Protein AF-A0A376UEP4-F1 (afdb_monomer)

Organism: Escherichia coli (NCBI:txid562)

Radius of gyration: 19.12 Å; Cα contacts (8 Å, |Δi|>4): 355; chains: 1; bounding box: 43×49×40 Å

Sequence (199 aa):
MPLALFSIQLNAPIGGRGYYPGLRGGGPLTTLIELLEYQGNQQTPLWRKLWLNVMPQDEADLPLPKTFDDLVFPWLAPTRTSELDGAVVTDEQVNKLQAYWGMPRRIRIDFKTTSIGNCDICGRQSDALLGLMSLKNYGVQYVMWRHPLTPYRLPLKEGGDFYSVKPQPGGLIWRDWLGLIEVGNSKNNTELPAQVVKL

Foldseek 3Di:
DVVVQLCQQAAAAQPPDQRFGHLQHHAFDFAADADCDDPNDRPDDPVVRVVLQDDDCVLQVQDDDPDCACLQAVVRDPFQFQPDPPQADECVNGGLNCLSHPGSWDKDFDQPDFDFAADPPPRDTDRGHTDDMDTDGGTHHYDLHDHQRFKWWAFPDPPGRIHTDHADDVGDDPVVVCLQQDFDDDPTTGRGHRSSNPD

pLDDT: mean 90.56, std 5.48, range [58.25, 97.81]

Structure (mmCIF, N/CA/C/O backbone):
data_AF-A0A376UEP4-F1
#
_entry.id   AF-A0A376UEP4-F1
#
loop_
_atom_site.group_PDB
_atom_site.id
_atom_site.type_symbol
_atom_site.label_atom_id
_atom_site.label_alt_id
_atom_site.label_comp_id
_atom_site.label_asym_id
_atom_site.label_entity_id
_atom_site.label_seq_id
_atom_site.pdbx_PDB_ins_code
_atom_site.Cartn_x
_atom_site.Cartn_y
_atom_site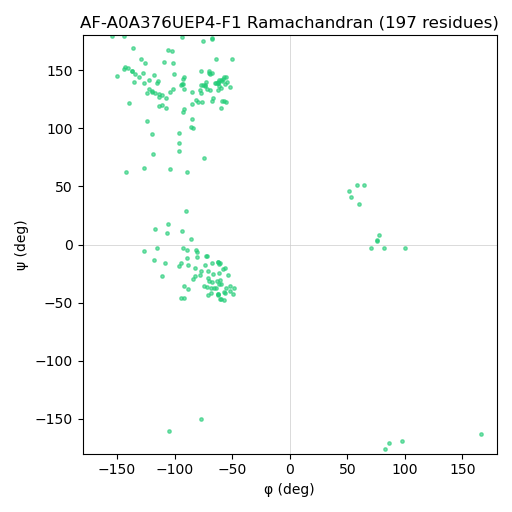.Cartn_z
_atom_site.occupancy
_atom_site.B_iso_or_equiv
_atom_site.auth_seq_id
_atom_site.auth_comp_id
_atom_site.auth_asym_id
_atom_site.auth_atom_id
_atom_site.pdbx_PDB_model_num
ATOM 1 N N . MET A 1 1 ? -8.843 -8.966 10.770 1.00 58.25 1 MET A N 1
ATOM 2 C CA . MET A 1 1 ? -8.261 -9.617 9.577 1.00 58.25 1 MET A CA 1
ATOM 3 C C . MET A 1 1 ? -7.948 -8.637 8.433 1.00 58.25 1 MET A C 1
ATOM 5 O O . MET A 1 1 ? -6.789 -8.640 8.027 1.00 58.25 1 MET A O 1
ATOM 9 N N . PRO A 1 2 ? -8.858 -7.751 7.965 1.00 79.88 2 PRO A N 1
ATOM 10 C CA . PRO A 1 2 ? -8.581 -6.885 6.804 1.00 79.88 2 PRO A CA 1
ATOM 11 C C . PRO A 1 2 ? -7.325 -6.012 6.950 1.00 79.88 2 PRO A C 1
ATOM 13 O O . PRO A 1 2 ? -6.510 -5.946 6.038 1.00 79.88 2 PRO A O 1
ATOM 16 N N . LEU A 1 3 ? -7.107 -5.430 8.135 1.00 87.56 3 LEU A N 1
ATOM 17 C CA . LEU A 1 3 ? -5.930 -4.599 8.417 1.00 87.56 3 LEU A CA 1
ATOM 18 C C . LEU A 1 3 ? -4.604 -5.377 8.356 1.00 87.56 3 LEU A C 1
ATOM 20 O O . LEU A 1 3 ? -3.602 -4.851 7.883 1.00 87.56 3 LEU A O 1
ATOM 24 N N . ALA A 1 4 ? 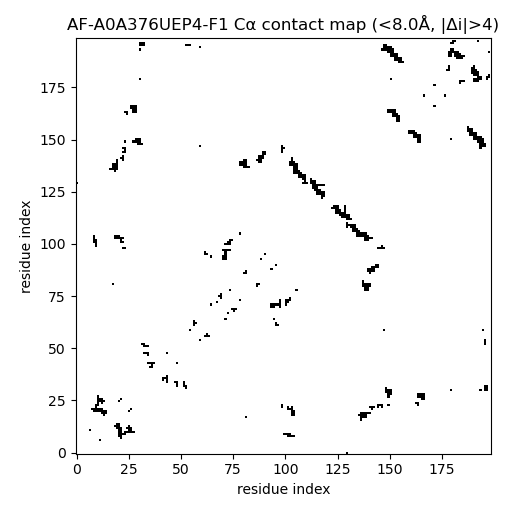-4.592 -6.632 8.818 1.00 89.44 4 ALA A N 1
ATOM 25 C CA . ALA A 1 4 ? -3.388 -7.462 8.821 1.00 89.44 4 ALA A CA 1
ATOM 26 C C . ALA A 1 4 ? -3.003 -7.886 7.397 1.00 89.44 4 ALA A C 1
ATOM 28 O O . ALA A 1 4 ? -1.836 -7.777 7.022 1.00 89.44 4 ALA A O 1
ATOM 29 N N . LEU A 1 5 ? -3.990 -8.292 6.586 1.00 91.38 5 LEU A N 1
ATOM 30 C CA . LEU A 1 5 ? -3.785 -8.558 5.161 1.00 91.38 5 LEU A CA 1
ATOM 31 C C . LEU A 1 5 ? -3.297 -7.314 4.419 1.00 91.38 5 LEU A C 1
ATOM 33 O O . LEU A 1 5 ? -2.341 -7.386 3.654 1.00 91.38 5 LEU A O 1
ATOM 37 N N . PHE A 1 6 ? -3.932 -6.169 4.657 1.00 91.19 6 PHE A N 1
ATOM 38 C CA . PHE A 1 6 ? -3.520 -4.918 4.035 1.00 91.19 6 PHE A CA 1
ATOM 39 C C . PHE A 1 6 ? -2.070 -4.571 4.398 1.00 91.19 6 PHE A C 1
ATOM 41 O O . PHE A 1 6 ? -1.249 -4.305 3.524 1.00 91.19 6 PHE A O 1
ATOM 48 N N . SER A 1 7 ? -1.717 -4.679 5.682 1.00 90.25 7 SER A N 1
ATOM 49 C CA . SER A 1 7 ? -0.363 -4.392 6.159 1.00 90.25 7 SER A CA 1
ATOM 50 C C . SER A 1 7 ? 0.689 -5.330 5.559 1.00 90.25 7 SER A C 1
ATOM 52 O O . SER A 1 7 ? 1.740 -4.861 5.124 1.00 90.25 7 SER A O 1
ATOM 54 N N . ILE A 1 8 ? 0.425 -6.641 5.471 1.00 90.25 8 ILE A N 1
ATOM 55 C CA . ILE A 1 8 ? 1.405 -7.582 4.905 1.00 90.25 8 ILE A CA 1
ATOM 56 C C . ILE A 1 8 ? 1.570 -7.411 3.389 1.00 90.25 8 ILE A C 1
ATOM 58 O O . ILE A 1 8 ? 2.668 -7.612 2.877 1.00 90.25 8 ILE A O 1
ATOM 62 N N . GLN A 1 9 ? 0.522 -7.014 2.665 1.00 92.81 9 GLN A N 1
ATOM 63 C CA . GLN A 1 9 ? 0.637 -6.721 1.234 1.00 92.81 9 GLN A CA 1
ATOM 64 C C . GLN A 1 9 ? 1.406 -5.419 0.982 1.00 92.81 9 GLN A C 1
ATOM 66 O O . GLN A 1 9 ? 2.192 -5.341 0.041 1.00 92.81 9 GLN A O 1
ATOM 71 N N . LEU A 1 10 ? 1.224 -4.413 1.844 1.00 90.50 10 LEU A N 1
ATOM 72 C CA . LEU A 1 10 ? 1.753 -3.070 1.617 1.00 90.50 10 LEU A CA 1
ATOM 73 C C . LEU A 1 10 ? 3.150 -2.827 2.217 1.00 90.50 10 LEU A C 1
ATOM 75 O O . LEU A 1 10 ? 3.942 -2.082 1.639 1.00 90.50 10 LEU A O 1
ATOM 79 N N . ASN A 1 11 ? 3.447 -3.417 3.380 1.00 88.56 11 ASN A N 1
ATOM 80 C CA . ASN A 1 11 ? 4.609 -3.058 4.208 1.00 88.56 11 ASN A CA 1
ATOM 81 C C . ASN A 1 11 ? 5.625 -4.183 4.402 1.00 88.56 11 ASN A C 1
ATOM 83 O O . ASN A 1 11 ? 6.721 -3.926 4.908 1.00 88.56 11 ASN A O 1
ATOM 87 N N . ALA A 1 12 ? 5.275 -5.427 4.065 1.00 84.38 12 ALA A N 1
ATOM 88 C CA . ALA A 1 12 ? 6.126 -6.555 4.409 1.00 84.38 12 ALA A CA 1
ATOM 89 C C . ALA A 1 12 ? 7.510 -6.453 3.739 1.00 84.38 12 ALA A C 1
ATOM 91 O O . ALA A 1 12 ? 7.612 -6.060 2.571 1.00 84.38 12 ALA A O 1
ATOM 92 N N . PRO A 1 13 ? 8.583 -6.842 4.453 1.00 86.44 13 PRO A N 1
ATOM 93 C CA . PRO A 1 13 ? 9.915 -6.941 3.870 1.00 86.44 13 PRO A CA 1
ATOM 94 C C . PRO A 1 13 ? 9.972 -8.075 2.840 1.00 86.44 13 PRO A C 1
ATOM 96 O O . PRO A 1 13 ? 9.008 -8.819 2.646 1.00 86.44 13 PRO A O 1
ATOM 99 N N . ILE A 1 14 ? 11.120 -8.245 2.189 1.00 86.25 14 ILE A N 1
ATOM 100 C CA . ILE A 1 14 ? 11.362 -9.424 1.354 1.00 86.25 14 ILE A CA 1
ATOM 101 C C . ILE A 1 14 ? 11.313 -10.697 2.218 1.00 86.25 14 ILE A C 1
ATOM 103 O O . ILE A 1 14 ? 11.870 -10.733 3.313 1.00 86.25 14 ILE A O 1
ATOM 107 N N . GLY A 1 15 ? 10.600 -11.725 1.755 1.00 81.06 15 GLY A N 1
ATOM 108 C CA . GLY A 1 15 ? 10.338 -12.953 2.523 1.00 81.06 15 GLY A CA 1
ATOM 109 C C . GLY A 1 15 ? 11.135 -14.179 2.069 1.00 81.06 15 GLY A C 1
ATOM 110 O O . GLY A 1 15 ? 10.721 -15.298 2.350 1.00 81.06 15 GLY A O 1
ATOM 111 N N . GLY A 1 16 ? 12.214 -13.989 1.307 1.00 85.50 16 GLY A N 1
ATOM 112 C CA . GLY A 1 16 ? 12.937 -15.064 0.619 1.00 85.50 16 GLY A CA 1
ATOM 113 C C . GLY A 1 16 ? 12.536 -15.209 -0.854 1.00 85.50 16 GLY A C 1
ATOM 114 O O . GLY A 1 16 ? 11.868 -14.342 -1.422 1.00 85.50 16 GLY A O 1
ATOM 115 N N . ARG A 1 17 ? 12.976 -16.296 -1.503 1.00 87.69 17 ARG A N 1
ATOM 116 C CA . ARG A 1 17 ? 12.854 -16.476 -2.962 1.00 87.69 17 ARG A CA 1
ATOM 117 C C . ARG A 1 17 ? 11.391 -16.437 -3.426 1.00 87.69 17 ARG A C 1
ATOM 119 O O . ARG A 1 17 ? 10.586 -17.290 -3.054 1.00 87.69 17 ARG A O 1
ATOM 126 N N . GLY A 1 18 ? 11.072 -15.450 -4.265 1.00 84.12 18 GLY A N 1
ATOM 127 C CA . GLY A 1 18 ? 9.734 -15.227 -4.822 1.00 84.12 18 GLY A CA 1
ATOM 128 C C . GLY A 1 18 ? 8.723 -14.611 -3.842 1.00 84.12 18 GLY A C 1
ATOM 129 O O . GLY A 1 18 ? 7.567 -14.429 -4.207 1.00 84.12 18 GLY A O 1
ATOM 130 N N . TYR A 1 19 ? 9.114 -14.274 -2.610 1.00 90.00 19 TYR A N 1
ATOM 131 C CA . TYR A 1 19 ? 8.271 -13.506 -1.690 1.00 90.00 19 TYR A CA 1
ATOM 132 C C . TYR A 1 19 ? 8.635 -12.028 -1.772 1.00 90.00 19 TYR A C 1
ATOM 134 O O . TYR A 1 19 ? 9.480 -11.539 -1.015 1.00 90.00 19 TYR A O 1
ATOM 142 N N . TYR A 1 20 ? 7.996 -11.331 -2.707 1.00 90.25 20 TYR A N 1
ATOM 143 C CA . TYR A 1 20 ? 8.260 -9.921 -2.958 1.00 90.25 20 TYR A CA 1
ATOM 144 C C . TYR A 1 20 ? 7.825 -9.036 -1.784 1.00 90.25 20 TYR A C 1
ATOM 146 O O . TYR A 1 20 ? 6.868 -9.366 -1.067 1.00 90.25 20 TYR A O 1
ATOM 154 N N . PRO A 1 21 ? 8.543 -7.923 -1.559 1.00 91.25 21 PRO A N 1
ATOM 155 C CA . PRO A 1 21 ? 8.080 -6.892 -0.649 1.00 91.25 21 PRO A CA 1
ATOM 156 C C . PRO A 1 21 ? 6.826 -6.196 -1.200 1.00 91.25 21 PRO A C 1
ATOM 158 O O . PRO A 1 21 ? 6.388 -6.458 -2.322 1.00 91.25 21 PRO A O 1
ATOM 161 N N . GLY A 1 22 ? 6.280 -5.271 -0.408 1.00 89.75 22 GLY A N 1
ATOM 162 C CA . GLY A 1 22 ? 5.288 -4.308 -0.880 1.00 89.75 22 GLY A CA 1
ATOM 163 C C . GLY A 1 22 ? 5.725 -3.577 -2.155 1.00 89.75 22 GLY A C 1
ATOM 164 O O . GLY A 1 22 ? 6.917 -3.456 -2.440 1.00 89.75 22 GLY A O 1
ATOM 165 N N . LEU A 1 23 ? 4.760 -3.006 -2.881 1.00 92.38 23 LEU A N 1
ATOM 166 C CA . LEU A 1 23 ? 4.987 -2.162 -4.069 1.00 92.38 23 LEU A CA 1
ATOM 167 C C . LEU A 1 23 ? 5.955 -0.995 -3.806 1.00 92.38 23 LEU A C 1
ATOM 169 O O . LEU A 1 23 ? 6.666 -0.535 -4.692 1.00 92.38 23 LEU A O 1
ATOM 173 N N . ARG A 1 24 ? 6.028 -0.563 -2.548 1.00 92.81 24 ARG A N 1
ATOM 174 C CA . ARG A 1 24 ? 6.915 0.489 -2.052 1.00 92.81 24 ARG A CA 1
ATOM 175 C C . ARG A 1 24 ? 8.312 -0.001 -1.654 1.00 92.81 24 ARG A C 1
ATOM 177 O O . ARG A 1 24 ? 9.078 0.766 -1.084 1.00 92.81 24 ARG A O 1
ATOM 184 N N . GLY A 1 25 ? 8.635 -1.271 -1.880 1.00 90.12 25 GLY A N 1
ATOM 185 C CA . GLY A 1 25 ? 9.807 -1.924 -1.308 1.00 90.12 25 GLY A CA 1
ATOM 186 C C . GLY A 1 25 ? 9.577 -2.423 0.124 1.00 90.12 25 GLY A C 1
ATOM 187 O O . GLY A 1 25 ? 8.467 -2.406 0.653 1.00 90.12 25 GLY A O 1
ATOM 188 N N . GLY A 1 26 ? 10.635 -2.955 0.742 1.00 88.00 26 GLY A N 1
ATOM 189 C CA . GLY A 1 26 ? 10.557 -3.570 2.071 1.00 88.00 26 GLY A CA 1
ATOM 190 C C . GLY A 1 26 ? 10.684 -2.552 3.204 1.00 88.00 26 GLY A C 1
ATOM 191 O O . GLY A 1 26 ? 11.725 -1.897 3.309 1.00 88.00 26 GLY A O 1
ATOM 192 N N . GLY A 1 27 ? 9.662 -2.475 4.064 1.00 86.81 27 GLY A N 1
ATOM 193 C CA . GLY A 1 27 ? 9.616 -1.573 5.222 1.00 86.81 27 GLY A CA 1
ATOM 194 C C . GLY A 1 27 ? 9.602 -0.080 4.861 1.00 86.81 27 GLY A C 1
ATOM 195 O O . GLY A 1 27 ? 10.447 0.657 5.369 1.00 86.81 27 GLY A O 1
ATOM 196 N N . PRO A 1 28 ? 8.707 0.378 3.968 1.00 93.06 28 PRO A N 1
ATOM 197 C CA . PRO A 1 28 ? 8.642 1.776 3.555 1.00 93.06 28 PRO A CA 1
ATOM 198 C C . PRO A 1 28 ? 8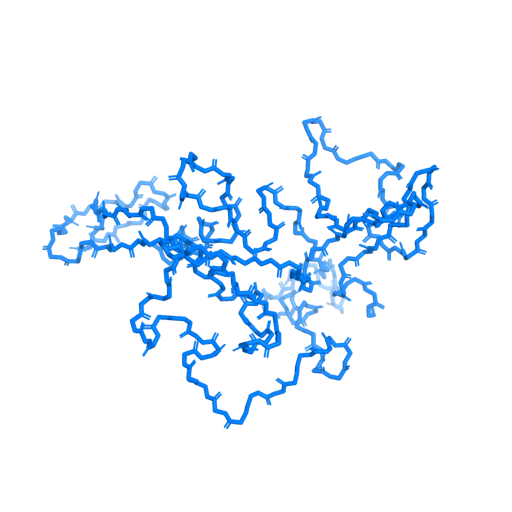.128 2.673 4.689 1.00 93.06 28 PRO A C 1
ATOM 200 O O . PRO A 1 28 ? 7.276 2.272 5.486 1.00 93.06 28 PRO A O 1
ATOM 203 N N . LEU A 1 29 ? 8.585 3.924 4.722 1.00 93.62 29 LEU A N 1
ATOM 204 C CA . LEU A 1 29 ? 7.971 4.954 5.552 1.00 93.62 29 LEU A CA 1
ATOM 205 C C . LEU A 1 29 ? 6.631 5.396 4.937 1.00 93.62 29 LEU A C 1
ATOM 207 O O . LEU A 1 29 ? 6.510 5.576 3.722 1.00 93.62 29 LEU A O 1
ATOM 211 N N . THR A 1 30 ? 5.617 5.568 5.787 1.00 94.25 30 THR A N 1
ATOM 212 C CA . THR A 1 30 ? 4.347 6.209 5.421 1.00 94.25 30 THR A CA 1
ATOM 213 C C . THR A 1 30 ? 4.265 7.542 6.146 1.00 94.25 30 THR A C 1
ATOM 215 O O . THR A 1 30 ? 4.457 7.582 7.358 1.00 94.25 30 THR A O 1
ATOM 218 N N . THR A 1 31 ? 3.986 8.612 5.415 1.00 94.12 31 THR A N 1
ATOM 219 C CA . THR A 1 31 ? 3.827 9.965 5.958 1.00 94.12 31 THR A CA 1
ATOM 220 C C . THR A 1 31 ? 2.407 10.435 5.695 1.00 94.12 31 THR A C 1
ATOM 222 O O . THR A 1 31 ? 1.927 10.330 4.566 1.00 94.12 31 THR A O 1
ATOM 225 N N . LEU A 1 32 ? 1.750 10.930 6.740 1.00 94.50 32 LEU A N 1
ATOM 226 C CA . LEU A 1 32 ? 0.383 11.435 6.700 1.00 94.50 32 LEU A CA 1
ATOM 227 C C . LEU A 1 32 ? 0.351 12.839 7.304 1.00 94.50 32 LEU A C 1
ATOM 229 O O . LEU A 1 32 ? 1.102 13.122 8.238 1.00 94.50 32 LEU A O 1
ATOM 233 N N . ILE A 1 33 ? -0.544 13.685 6.806 1.00 93.69 33 ILE A N 1
ATOM 234 C CA . ILE A 1 33 ? -0.883 14.965 7.425 1.00 93.69 33 ILE A CA 1
ATOM 235 C C . ILE A 1 33 ? -1.795 14.697 8.624 1.00 93.69 33 ILE A C 1
ATOM 237 O O . ILE A 1 33 ? -2.802 13.994 8.505 1.00 93.69 33 ILE A O 1
ATOM 241 N N . GLU A 1 34 ? -1.463 15.275 9.776 1.00 92.50 34 GLU A N 1
ATOM 242 C CA . GLU A 1 34 ? -2.289 15.202 10.978 1.00 92.50 34 GLU A CA 1
ATOM 243 C C . GLU A 1 34 ? -2.972 16.545 11.267 1.00 92.50 34 GLU A C 1
ATOM 245 O O . GLU A 1 34 ? -2.324 17.580 11.408 1.00 92.50 34 GLU A O 1
ATOM 250 N N . LEU A 1 35 ? -4.302 16.514 11.408 1.00 93.75 35 LEU A N 1
ATOM 251 C CA . LEU A 1 35 ? -5.085 17.655 11.880 1.00 93.75 35 LEU A CA 1
ATOM 252 C C . LEU A 1 35 ? -5.088 17.689 13.413 1.00 93.75 35 LEU A C 1
ATOM 254 O O . LEU A 1 35 ? -5.858 16.957 14.047 1.00 93.75 35 LEU A O 1
ATOM 258 N N . LEU A 1 36 ? -4.247 18.548 13.990 1.00 92.62 36 LEU A N 1
ATOM 259 C CA . LEU A 1 36 ? -4.119 18.708 15.444 1.00 92.62 36 LEU A CA 1
ATOM 260 C C . LEU A 1 36 ? -5.301 19.459 16.066 1.00 92.62 36 LEU A C 1
ATOM 262 O O . LEU A 1 36 ? -5.731 19.132 17.168 1.00 92.62 36 LEU A O 1
ATOM 266 N N . GLU A 1 37 ? -5.850 20.440 15.353 1.00 93.12 37 GLU A N 1
ATOM 267 C CA . GLU A 1 37 ? -6.947 21.269 15.838 1.00 93.12 37 GLU A CA 1
ATOM 268 C C . GLU A 1 37 ? -7.815 21.751 14.674 1.00 93.12 37 GLU A C 1
ATOM 270 O O . GLU A 1 37 ? -7.322 22.037 13.584 1.00 93.12 37 GLU A O 1
ATOM 275 N N . TYR A 1 38 ? -9.121 21.854 14.906 1.00 92.12 38 TYR A N 1
ATOM 276 C CA . TYR A 1 38 ? -10.049 22.489 13.980 1.00 92.12 38 TYR A CA 1
ATOM 277 C C . TYR A 1 38 ? -11.066 23.318 14.754 1.00 92.12 38 TYR A C 1
ATOM 279 O O . TYR A 1 38 ? -11.798 22.774 15.581 1.00 92.12 38 TYR A O 1
ATOM 287 N N . GLN A 1 39 ? -11.127 24.620 14.460 1.00 93.00 39 GLN A N 1
ATOM 288 C CA . GLN A 1 39 ? -12.058 25.562 15.096 1.00 93.00 39 GLN A CA 1
ATOM 289 C C . GLN A 1 39 ? -12.013 25.514 16.638 1.00 93.00 39 GLN A C 1
ATOM 291 O O . GLN A 1 39 ? -13.055 25.432 17.284 1.00 93.00 39 GLN A O 1
ATOM 296 N N . GLY A 1 40 ? -10.821 25.512 17.244 1.00 93.31 40 GLY A N 1
ATOM 297 C CA . GLY A 1 40 ? -10.687 25.461 18.705 1.00 93.31 40 GLY A CA 1
ATOM 298 C C . GLY A 1 40 ? -10.806 24.062 19.317 1.00 93.31 40 GLY A C 1
ATOM 299 O O . GLY A 1 40 ? -10.676 23.918 20.530 1.00 93.31 40 GLY A O 1
ATOM 300 N N . ASN A 1 41 ? -11.084 23.020 18.522 1.00 91.62 41 ASN A N 1
ATOM 301 C CA . ASN A 1 41 ? -11.277 21.660 19.021 1.00 91.62 41 ASN A CA 1
ATOM 302 C C . ASN A 1 41 ? -10.135 20.725 18.597 1.00 91.62 41 ASN A C 1
ATOM 304 O O . ASN A 1 41 ? -9.934 20.474 17.408 1.00 91.62 41 ASN A O 1
ATOM 308 N N . GLN A 1 42 ? -9.442 20.158 19.586 1.00 92.50 42 GLN A N 1
ATOM 309 C CA . GLN A 1 42 ? -8.363 19.178 19.402 1.00 92.50 42 GLN A CA 1
ATOM 310 C C . GLN A 1 42 ? -8.878 17.738 19.205 1.00 92.50 42 GLN A C 1
ATOM 312 O O . GLN A 1 42 ? -8.195 16.884 18.641 1.00 92.50 42 GLN A O 1
ATOM 317 N N . GLN A 1 43 ? -10.114 17.449 19.621 1.00 92.25 43 GLN A N 1
ATOM 318 C CA . GLN A 1 43 ? -10.779 16.154 19.438 1.00 92.25 43 GLN A CA 1
ATOM 319 C C . GLN A 1 43 ? -11.526 16.124 18.101 1.00 92.25 43 GLN A C 1
ATOM 321 O O . GLN A 1 43 ? -12.754 16.024 18.031 1.00 92.25 43 GLN A O 1
ATOM 326 N N . THR A 1 44 ? -10.774 16.255 17.009 1.00 93.56 44 THR A N 1
ATOM 327 C CA . THR A 1 44 ? -11.348 16.239 15.663 1.00 93.56 44 THR A CA 1
ATOM 328 C C . THR A 1 44 ? -11.776 14.817 15.261 1.00 93.56 44 THR A C 1
ATOM 330 O O . THR A 1 44 ? -11.035 13.856 15.497 1.00 93.56 44 THR A O 1
ATOM 333 N N . PRO A 1 45 ? -12.964 14.640 14.641 1.00 93.81 45 PRO A N 1
ATOM 334 C CA . PRO A 1 45 ? -13.401 13.337 14.148 1.00 93.81 45 PRO A CA 1
ATOM 335 C C . PRO A 1 45 ? -12.404 12.725 13.161 1.00 93.81 45 PRO A C 1
ATOM 337 O O . PRO A 1 45 ? -11.853 13.430 12.313 1.00 93.81 45 PRO A O 1
ATOM 340 N N . LEU A 1 46 ? -12.246 11.397 13.209 1.00 93.81 46 LEU A N 1
ATOM 341 C CA . LEU A 1 46 ? -11.287 10.661 12.375 1.00 93.81 46 LEU A CA 1
ATOM 342 C C . LEU A 1 46 ? -11.416 10.991 10.881 1.00 93.81 46 LEU A C 1
ATOM 344 O O . LEU A 1 46 ? -10.405 11.163 10.209 1.00 93.81 46 LEU A O 1
ATOM 348 N N . TRP A 1 47 ? -12.638 11.133 10.360 1.00 94.69 47 TRP A N 1
ATOM 349 C CA . TRP A 1 47 ? -12.851 11.423 8.940 1.00 94.69 47 TRP A CA 1
ATOM 350 C C . TRP A 1 47 ? -12.197 12.740 8.495 1.00 94.69 47 TRP A C 1
ATOM 352 O O . TRP A 1 47 ? -11.688 12.795 7.382 1.00 94.69 47 TRP A O 1
ATOM 362 N N . ARG A 1 48 ? -12.141 13.774 9.354 1.00 94.00 48 ARG A N 1
ATOM 363 C CA . ARG A 1 48 ? -11.468 15.045 9.024 1.00 94.00 48 ARG A CA 1
ATOM 364 C C . ARG A 1 48 ? -9.963 14.858 8.926 1.00 94.00 48 ARG A C 1
ATOM 366 O O . ARG A 1 48 ? -9.350 15.379 8.006 1.00 94.00 48 ARG A O 1
ATOM 373 N N . LYS A 1 49 ? -9.390 14.076 9.847 1.00 94.00 49 LYS A N 1
ATOM 374 C CA . LYS A 1 49 ? -7.965 13.717 9.825 1.00 94.00 49 LYS A CA 1
ATOM 375 C C . LYS A 1 49 ? -7.618 12.926 8.559 1.00 94.00 49 LYS A C 1
ATOM 377 O O . LYS A 1 49 ? -6.613 13.195 7.913 1.00 94.00 49 LYS A O 1
ATOM 382 N N . LEU A 1 50 ? -8.476 11.976 8.179 1.00 94.44 50 LEU A N 1
ATOM 383 C CA . LEU A 1 50 ? -8.288 11.166 6.973 1.00 94.44 50 LEU A CA 1
ATOM 384 C C . LEU A 1 50 ? -8.449 11.979 5.686 1.00 94.44 50 LEU A C 1
ATOM 386 O O . LEU A 1 50 ? -7.706 11.741 4.741 1.00 94.44 50 LEU A O 1
ATOM 390 N N . TRP A 1 51 ? -9.378 12.938 5.650 1.00 94.62 51 TRP A N 1
ATOM 391 C CA . TRP A 1 51 ? -9.663 13.727 4.450 1.00 94.62 51 TRP A CA 1
ATOM 392 C C . TRP A 1 51 ? -8.460 14.540 3.964 1.00 94.62 51 TRP A C 1
ATOM 394 O O . TRP A 1 51 ? -8.245 14.632 2.763 1.00 94.62 51 TRP A O 1
ATOM 404 N N . LEU A 1 52 ? -7.618 15.034 4.880 1.00 93.31 52 LEU A N 1
ATOM 405 C CA . LEU A 1 52 ? -6.363 15.718 4.528 1.00 93.31 52 LEU A CA 1
ATOM 406 C C . LEU A 1 52 ? -5.360 14.827 3.784 1.00 93.31 52 LEU A C 1
ATOM 408 O O . LEU A 1 52 ? -4.395 15.327 3.225 1.00 93.31 52 LEU A O 1
ATOM 412 N N . ASN A 1 53 ? -5.565 13.510 3.807 1.00 94.06 53 ASN A N 1
ATOM 413 C CA . ASN A 1 53 ? -4.698 12.537 3.156 1.00 94.06 53 ASN A CA 1
ATOM 414 C C . ASN A 1 53 ? -5.326 11.927 1.894 1.00 94.06 53 ASN A C 1
ATOM 416 O O . ASN A 1 53 ? -4.811 10.944 1.354 1.00 94.06 53 ASN A O 1
ATOM 420 N N . VAL A 1 54 ? -6.454 12.479 1.439 1.00 92.00 54 VAL A N 1
ATOM 421 C CA . VAL A 1 54 ? -7.086 12.125 0.169 1.00 92.00 54 VAL A CA 1
ATOM 422 C C . VAL A 1 54 ? -6.569 13.085 -0.891 1.00 92.00 54 VAL A C 1
ATOM 424 O O . VAL A 1 54 ? -6.843 14.279 -0.842 1.00 92.00 54 VAL A O 1
ATOM 427 N N . MET A 1 55 ? -5.817 12.554 -1.850 1.00 87.81 55 MET A N 1
ATOM 428 C CA . MET A 1 55 ? -5.234 13.367 -2.909 1.00 87.81 55 MET A CA 1
ATOM 429 C C . MET A 1 55 ? -6.279 13.791 -3.950 1.00 87.81 55 MET A C 1
ATOM 431 O O . MET A 1 55 ? -7.037 12.931 -4.419 1.00 87.81 55 MET A O 1
ATOM 435 N N . PRO A 1 56 ? -6.266 15.055 -4.406 1.00 85.25 56 PRO A N 1
ATOM 436 C CA . PRO A 1 56 ? -6.923 15.442 -5.646 1.00 85.25 56 PRO A CA 1
ATOM 437 C C . PRO A 1 56 ? -6.346 14.654 -6.830 1.00 85.25 56 PRO A C 1
ATOM 439 O O . PRO A 1 56 ? -5.142 14.403 -6.906 1.00 85.25 56 PRO A O 1
ATOM 442 N N . GLN A 1 57 ? -7.214 14.240 -7.755 1.00 77.38 57 GLN A N 1
ATOM 443 C CA . GLN A 1 57 ? -6.831 13.362 -8.871 1.00 77.38 57 GLN A CA 1
ATOM 444 C C . GLN A 1 57 ? -5.787 14.007 -9.789 1.00 77.38 57 GLN A C 1
ATOM 446 O O . GLN A 1 57 ? -4.819 13.346 -10.170 1.00 77.38 57 GLN A O 1
ATOM 451 N N . ASP A 1 58 ? -5.970 15.296 -10.089 1.00 77.31 58 ASP A N 1
ATOM 452 C CA . ASP A 1 58 ? -5.108 16.058 -10.995 1.00 77.31 58 ASP A CA 1
ATOM 453 C C . ASP A 1 58 ? -3.690 16.230 -10.428 1.00 77.31 58 ASP A C 1
ATOM 455 O O . ASP A 1 58 ? -2.706 16.134 -11.157 1.00 77.31 58 ASP A O 1
ATOM 459 N N . GLU A 1 59 ? -3.572 16.423 -9.113 1.00 79.31 59 GLU A N 1
ATOM 460 C CA . GLU A 1 59 ? -2.295 16.670 -8.433 1.00 79.31 59 GLU A CA 1
ATOM 461 C C . GLU A 1 59 ? -1.513 15.382 -8.144 1.00 79.31 59 GLU A C 1
ATOM 463 O O . GLU A 1 59 ? -0.283 15.398 -8.054 1.00 79.31 59 GLU A O 1
ATOM 468 N N . ALA A 1 60 ? -2.206 14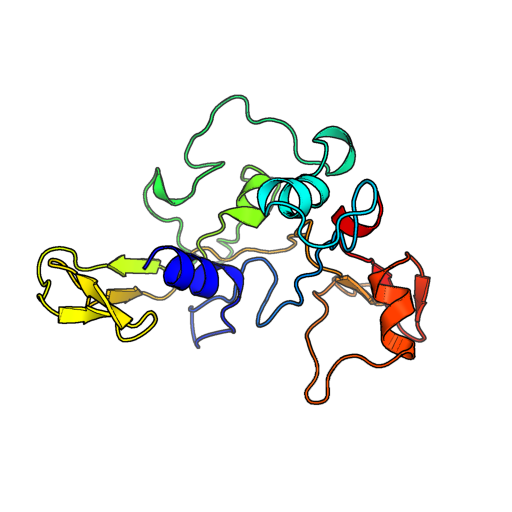.249 -8.002 1.00 75.38 60 ALA A N 1
ATOM 469 C CA . ALA A 1 60 ? -1.574 12.969 -7.691 1.00 75.38 60 ALA A CA 1
ATOM 470 C C . ALA A 1 60 ? -1.138 12.155 -8.908 1.00 75.38 60 ALA A C 1
ATOM 472 O O . ALA A 1 60 ? -0.536 11.098 -8.714 1.00 75.38 60 ALA A O 1
ATOM 473 N N . ASP A 1 61 ? -1.438 12.604 -10.133 1.00 83.00 61 ASP A N 1
ATOM 474 C CA . ASP A 1 61 ? -1.248 11.786 -11.339 1.00 83.00 61 ASP A CA 1
ATOM 475 C C . ASP A 1 61 ? -1.953 10.416 -11.178 1.00 83.00 61 ASP A C 1
ATOM 477 O O . ASP A 1 61 ? -1.442 9.347 -11.514 1.00 83.00 61 ASP A O 1
ATOM 481 N N . LEU A 1 62 ? -3.156 10.456 -10.590 1.00 83.19 62 LEU A N 1
ATOM 482 C CA . LEU A 1 62 ? -4.026 9.307 -10.340 1.00 83.19 62 LEU A CA 1
ATOM 483 C C . LEU A 1 62 ? -5.342 9.503 -11.097 1.00 83.19 62 LEU A C 1
ATOM 485 O O . LEU A 1 62 ? -6.351 9.886 -10.494 1.00 83.19 62 LEU A O 1
ATOM 489 N N . PRO A 1 63 ? -5.359 9.262 -12.420 1.00 80.31 63 PRO A N 1
ATOM 490 C CA . PRO A 1 63 ? -6.559 9.470 -13.213 1.00 80.31 63 PRO A CA 1
ATOM 491 C C . PRO A 1 63 ? -7.687 8.548 -12.743 1.00 80.31 63 PRO A C 1
ATOM 493 O O . PRO A 1 63 ? -7.470 7.360 -12.474 1.00 80.31 63 PRO A O 1
ATOM 496 N N . LEU A 1 64 ? -8.909 9.089 -12.691 1.00 85.12 64 LEU A N 1
ATOM 497 C CA . LEU A 1 64 ? -10.103 8.309 -12.385 1.00 85.12 64 LEU A CA 1
ATOM 498 C C . LEU A 1 64 ? -10.235 7.147 -13.388 1.00 85.12 64 LEU A C 1
ATOM 500 O O . LEU A 1 64 ? -10.290 7.388 -14.600 1.00 85.12 64 LEU A O 1
ATOM 504 N N . PRO A 1 65 ? -10.303 5.889 -12.921 1.00 88.69 65 PRO A N 1
ATOM 505 C CA . PRO A 1 65 ? -10.510 4.759 -13.812 1.00 88.69 65 PRO A CA 1
ATOM 506 C C . PRO A 1 65 ? -11.864 4.862 -14.522 1.00 88.69 65 PRO A C 1
ATOM 508 O O . PRO A 1 65 ? -12.875 5.193 -13.905 1.00 88.69 65 PRO A O 1
ATOM 511 N N . LYS A 1 66 ? -11.905 4.508 -15.813 1.00 89.00 66 LYS A N 1
ATOM 512 C CA . LYS A 1 66 ? -13.173 4.341 -16.550 1.00 89.00 66 LYS A CA 1
ATOM 513 C C . LYS A 1 66 ? -13.970 3.138 -16.038 1.00 89.00 66 LYS A C 1
ATOM 515 O O . LYS A 1 66 ? -15.197 3.152 -16.061 1.00 89.00 66 LYS A O 1
ATOM 520 N N . THR A 1 67 ? -13.258 2.106 -15.594 1.00 93.44 67 THR A N 1
ATOM 521 C CA . THR A 1 67 ? -13.784 0.858 -15.042 1.00 93.44 67 THR A CA 1
ATOM 522 C C . THR A 1 67 ? -13.017 0.492 -13.777 1.00 93.44 67 THR A C 1
ATOM 524 O O . THR A 1 67 ? -11.827 0.772 -13.646 1.00 93.44 67 THR A O 1
ATOM 527 N N . PHE A 1 68 ? -13.713 -0.131 -12.829 1.00 94.44 68 PHE A N 1
ATOM 528 C CA . PHE A 1 68 ? -13.154 -0.585 -11.556 1.00 94.44 68 PHE A CA 1
ATOM 529 C C . PHE A 1 68 ? -12.955 -2.108 -11.583 1.00 94.44 68 PHE A C 1
ATOM 531 O O . PHE A 1 68 ? -13.647 -2.849 -10.887 1.00 94.44 68 PHE A O 1
ATOM 538 N N . ASP A 1 69 ? -12.055 -2.562 -12.452 1.00 95.50 69 ASP A N 1
ATOM 539 C CA . ASP A 1 69 ? -11.767 -3.973 -12.741 1.00 95.50 69 ASP A CA 1
ATOM 540 C C . ASP A 1 69 ? -10.441 -4.439 -12.103 1.00 95.50 69 ASP A C 1
ATOM 542 O O . ASP A 1 69 ? -9.943 -3.833 -11.149 1.00 95.50 69 ASP A O 1
ATOM 546 N N . ASP A 1 70 ? -9.865 -5.538 -12.597 1.00 94.44 70 ASP A N 1
ATOM 547 C CA . ASP A 1 70 ? -8.622 -6.123 -12.093 1.00 94.44 70 ASP A CA 1
ATOM 548 C C . ASP A 1 70 ? -7.376 -5.258 -12.328 1.00 94.44 70 ASP A C 1
ATOM 550 O O . ASP A 1 70 ? -6.354 -5.445 -11.657 1.00 94.44 70 ASP A O 1
ATOM 554 N N . LEU A 1 71 ? -7.452 -4.262 -13.218 1.00 93.88 71 LEU A N 1
ATOM 555 C CA . LEU A 1 71 ? -6.395 -3.267 -13.366 1.00 93.88 71 LEU A CA 1
ATOM 556 C C . LEU A 1 71 ? -6.348 -2.323 -12.164 1.00 93.88 71 LEU A C 1
ATOM 558 O O . LEU A 1 71 ? -5.261 -1.853 -11.833 1.00 93.88 71 LEU A O 1
ATOM 562 N N . VAL A 1 72 ? -7.476 -2.090 -11.486 1.00 94.56 72 VAL A N 1
ATOM 563 C CA . VAL A 1 72 ? -7.558 -1.311 -10.237 1.00 94.56 72 VAL A CA 1
ATOM 564 C C . VAL A 1 72 ? -7.423 -2.217 -9.012 1.00 94.56 72 VAL A C 1
ATOM 566 O O . VAL A 1 72 ? -6.659 -1.910 -8.097 1.00 94.56 72 VAL A O 1
ATOM 569 N N . PHE A 1 73 ? -8.144 -3.340 -9.001 1.00 95.00 73 PHE A N 1
ATOM 570 C CA . PHE A 1 73 ? -8.274 -4.251 -7.866 1.00 95.00 73 PHE A CA 1
ATOM 571 C C . PHE A 1 73 ? -7.756 -5.655 -8.223 1.00 95.00 73 PHE A C 1
ATOM 573 O O . PHE A 1 73 ? -8.520 -6.480 -8.729 1.00 95.00 73 PHE A O 1
ATOM 580 N N . PRO A 1 74 ? -6.489 -5.994 -7.910 1.00 93.50 74 PRO A N 1
ATOM 581 C CA . PRO A 1 74 ? -5.843 -7.228 -8.383 1.00 93.50 74 PRO A CA 1
ATOM 582 C C . PRO A 1 74 ? -6.559 -8.545 -8.051 1.00 93.50 74 PRO A C 1
ATOM 584 O O . PRO A 1 74 ? -6.287 -9.568 -8.672 1.00 93.50 74 PRO A O 1
ATOM 587 N N . TRP A 1 75 ? -7.440 -8.553 -7.047 1.00 93.00 75 TRP A N 1
ATOM 588 C CA . TRP A 1 75 ? -8.190 -9.737 -6.618 1.00 93.00 75 TRP A CA 1
ATOM 589 C C . TRP A 1 75 ? -9.424 -10.047 -7.474 1.00 93.00 75 TRP A C 1
ATOM 591 O O . TRP A 1 75 ? -10.054 -11.080 -7.254 1.00 93.00 75 TRP A O 1
ATOM 601 N N . LEU A 1 76 ? -9.790 -9.178 -8.421 1.00 96.06 76 LEU A N 1
ATOM 602 C CA . LEU A 1 76 ? -10.936 -9.391 -9.314 1.00 96.06 76 LEU A CA 1
ATOM 603 C C . LEU A 1 76 ? -10.627 -10.317 -10.504 1.00 96.06 76 LEU A C 1
ATOM 605 O O . LEU A 1 76 ? -11.538 -10.681 -11.243 1.00 96.06 76 LEU A O 1
ATOM 609 N N . ALA A 1 77 ? -9.374 -10.746 -10.664 1.00 94.31 77 ALA A N 1
ATOM 610 C CA . ALA A 1 77 ? -8.937 -11.698 -11.681 1.00 94.31 77 ALA A CA 1
ATOM 611 C C . ALA A 1 77 ? -7.981 -12.750 -11.083 1.00 94.31 77 ALA A C 1
ATOM 613 O O . ALA A 1 77 ? -7.522 -12.610 -9.942 1.00 94.31 77 ALA A O 1
ATOM 614 N N . PRO A 1 78 ? -7.653 -13.829 -11.824 1.00 93.19 78 PRO A N 1
ATOM 615 C CA . PRO A 1 78 ? -6.576 -14.730 -11.436 1.00 93.19 78 PRO A CA 1
ATOM 616 C C . PRO A 1 78 ? -5.274 -13.967 -11.157 1.00 93.19 78 PRO A C 1
ATOM 618 O O . PRO A 1 78 ? -4.879 -13.082 -11.912 1.00 93.19 78 PRO A O 1
ATOM 621 N N . THR A 1 79 ? -4.594 -14.322 -10.066 1.00 90.62 79 THR A N 1
ATOM 622 C CA . THR A 1 79 ? -3.386 -13.615 -9.626 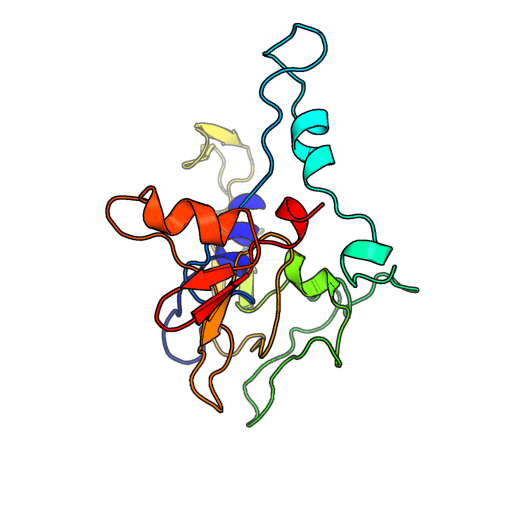1.00 90.62 79 THR A CA 1
ATOM 623 C C . THR A 1 79 ? -2.301 -13.647 -10.698 1.00 90.62 79 THR A C 1
ATOM 625 O O . THR A 1 79 ? -1.855 -14.728 -11.084 1.00 90.62 79 THR A O 1
ATOM 628 N N . ARG A 1 80 ? -1.823 -12.470 -11.118 1.00 91.25 80 ARG A N 1
ATOM 629 C CA . ARG A 1 80 ? -0.611 -12.352 -11.941 1.00 91.25 80 ARG A CA 1
ATOM 630 C C . ARG A 1 80 ? 0.590 -12.915 -11.179 1.00 91.25 80 ARG A C 1
ATOM 632 O O . ARG A 1 80 ? 0.755 -12.651 -9.988 1.00 91.25 80 ARG A O 1
ATOM 639 N N . THR A 1 81 ? 1.418 -13.693 -11.864 1.00 93.44 81 THR A N 1
ATOM 640 C CA . THR A 1 81 ? 2.573 -14.372 -11.267 1.00 93.44 81 THR A CA 1
ATOM 641 C C . THR A 1 81 ? 3.856 -13.983 -11.971 1.00 93.44 81 THR A C 1
ATOM 643 O O . THR A 1 81 ? 3.896 -13.956 -13.199 1.00 93.44 81 THR A O 1
ATOM 646 N N . SER A 1 82 ? 4.926 -13.814 -11.205 1.00 92.31 82 SER A N 1
ATOM 647 C CA . SER A 1 82 ? 6.282 -13.612 -11.718 1.00 92.31 82 SER A CA 1
ATOM 648 C C . SER A 1 82 ? 7.057 -14.931 -11.913 1.00 92.31 82 SER A C 1
ATOM 650 O O . SER A 1 82 ? 8.273 -14.983 -11.739 1.00 92.31 82 SER A O 1
ATOM 652 N N . GLU A 1 83 ? 6.345 -16.032 -12.183 1.00 90.75 83 GLU A N 1
ATOM 653 C CA . GLU A 1 83 ? 6.947 -17.356 -12.426 1.00 90.75 83 GLU A CA 1
ATOM 654 C C . GLU A 1 83 ? 7.678 -17.409 -13.785 1.00 90.75 83 GLU A C 1
ATOM 656 O O . GLU A 1 83 ? 8.583 -18.221 -13.956 1.00 90.75 83 GLU A O 1
ATOM 661 N N . LEU A 1 84 ? 7.308 -16.533 -14.727 1.00 87.19 84 LEU A N 1
ATOM 662 C CA . LEU A 1 84 ? 7.993 -16.340 -16.006 1.00 87.19 84 LEU A CA 1
ATOM 663 C C . LEU A 1 84 ? 9.057 -15.240 -15.889 1.00 87.19 84 LEU A C 1
ATOM 665 O O . LEU A 1 84 ? 8.840 -14.229 -15.217 1.00 87.19 84 LEU A O 1
ATOM 669 N N . ASP A 1 85 ? 10.180 -15.408 -16.589 1.00 77.19 85 ASP A N 1
ATOM 670 C CA . ASP A 1 85 ? 11.242 -14.401 -16.619 1.00 77.19 85 ASP A CA 1
ATOM 671 C C . ASP A 1 85 ? 10.730 -13.067 -17.182 1.00 77.19 85 ASP A C 1
ATOM 673 O O . ASP A 1 85 ? 10.025 -13.016 -18.190 1.00 77.19 85 ASP A O 1
ATOM 677 N N . GLY A 1 86 ? 11.079 -11.970 -16.506 1.00 79.69 86 GLY A N 1
ATOM 678 C CA . GLY A 1 86 ? 10.678 -10.618 -16.902 1.00 79.69 86 GLY A CA 1
ATOM 679 C C . GLY A 1 86 ? 9.221 -10.248 -16.598 1.00 79.69 86 GLY A C 1
ATOM 680 O O . GLY A 1 86 ? 8.815 -9.136 -16.926 1.00 79.69 86 GLY A O 1
ATOM 681 N N . ALA A 1 87 ? 8.438 -11.117 -15.944 1.00 89.00 87 ALA A N 1
ATOM 682 C CA . ALA A 1 87 ? 7.055 -10.830 -15.554 1.00 89.00 87 ALA A CA 1
ATOM 683 C C . ALA A 1 8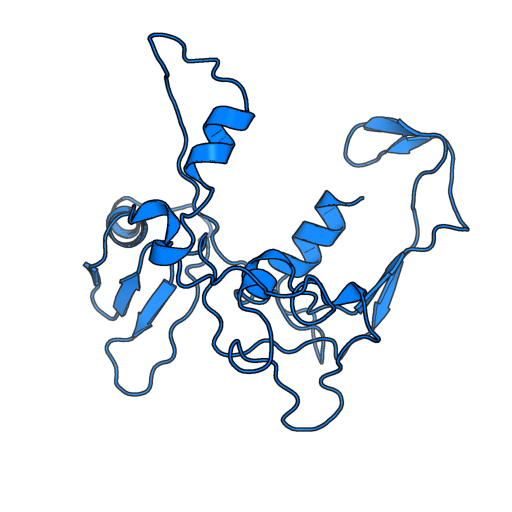7 ? 6.985 -9.866 -14.351 1.00 89.00 87 ALA A C 1
ATOM 685 O O . ALA A 1 87 ? 6.697 -10.251 -13.214 1.00 89.00 87 ALA A O 1
ATOM 686 N N . VAL A 1 88 ? 7.271 -8.595 -14.627 1.00 92.75 88 VAL A N 1
ATOM 687 C CA . VAL A 1 88 ? 7.129 -7.462 -13.708 1.00 92.75 88 VAL A CA 1
ATOM 688 C C . VAL A 1 88 ? 5.861 -6.676 -14.025 1.00 92.75 88 VAL A C 1
ATOM 690 O O . VAL A 1 88 ? 5.368 -6.726 -15.149 1.00 92.75 88 VAL A O 1
ATOM 693 N N . VAL A 1 89 ? 5.346 -5.950 -13.033 1.00 93.94 89 VAL A N 1
ATOM 694 C CA . VAL A 1 89 ? 4.210 -5.040 -13.181 1.00 93.94 89 VAL A CA 1
ATOM 695 C C . VAL A 1 89 ? 4.664 -3.602 -12.971 1.00 93.94 89 VAL A C 1
ATOM 697 O O . VAL A 1 89 ? 5.126 -3.250 -11.882 1.00 93.94 89 VAL A O 1
ATOM 700 N N . THR A 1 90 ? 4.504 -2.775 -14.000 1.00 92.81 90 THR A N 1
ATOM 701 C CA . THR A 1 90 ? 4.712 -1.317 -13.964 1.00 92.81 90 THR A CA 1
ATOM 702 C C . THR A 1 90 ? 3.368 -0.589 -13.979 1.00 92.81 90 THR A C 1
ATOM 704 O O . THR A 1 90 ? 2.324 -1.191 -14.241 1.00 92.81 90 THR A O 1
ATOM 707 N N . ASP A 1 91 ? 3.376 0.707 -13.685 1.00 88.88 91 ASP A N 1
ATOM 708 C CA . ASP A 1 91 ? 2.182 1.555 -13.714 1.00 88.88 91 ASP A CA 1
ATOM 709 C C . ASP A 1 91 ? 1.663 1.855 -15.132 1.00 88.88 91 ASP A C 1
ATOM 711 O O . ASP A 1 91 ? 0.544 2.334 -15.285 1.00 88.88 91 ASP A O 1
ATOM 715 N N . GLU A 1 92 ? 2.426 1.510 -16.170 1.00 90.19 92 GLU A N 1
ATOM 716 C CA . GLU A 1 92 ? 1.992 1.550 -17.573 1.00 90.19 92 GLU A CA 1
ATOM 717 C C . GLU A 1 92 ? 1.082 0.367 -17.949 1.00 90.19 92 GLU A C 1
ATOM 719 O O . GLU A 1 92 ? 0.314 0.442 -18.906 1.00 90.19 92 GLU A O 1
ATOM 724 N N . GLN A 1 93 ? 1.166 -0.744 -17.210 1.00 91.31 93 GLN A N 1
ATOM 725 C CA . GLN A 1 93 ? 0.444 -1.985 -17.519 1.00 91.31 93 GLN A CA 1
ATOM 726 C C . GLN A 1 93 ? -0.890 -2.117 -16.773 1.00 91.31 93 GLN A C 1
ATOM 728 O O . GLN A 1 93 ? -1.703 -2.986 -17.096 1.00 91.31 93 GLN A O 1
ATOM 733 N N . V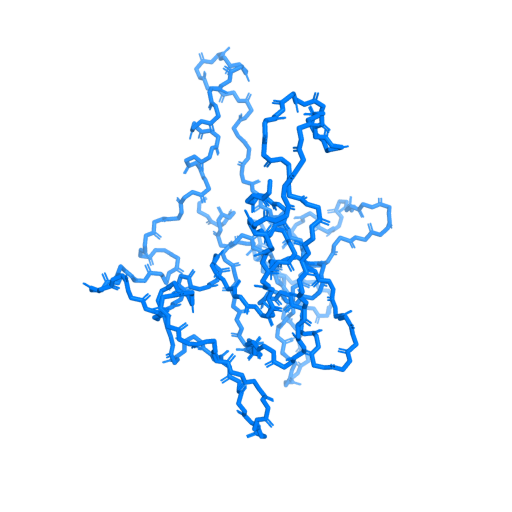AL A 1 94 ? -1.100 -1.312 -15.730 1.00 92.44 94 VAL A N 1
ATOM 734 C CA . VAL A 1 94 ? -2.260 -1.380 -14.829 1.00 92.44 94 VAL A CA 1
ATOM 735 C C . VAL A 1 94 ? -2.688 0.017 -14.397 1.00 92.44 94 VAL A C 1
ATOM 737 O O . VAL A 1 94 ? -2.078 1.009 -14.772 1.00 92.44 94 VAL A O 1
ATOM 740 N N . ASN A 1 95 ? -3.734 0.122 -13.579 1.00 93.19 95 ASN A N 1
ATOM 741 C CA . ASN A 1 95 ? -4.106 1.412 -13.023 1.00 93.19 95 ASN A CA 1
ATOM 742 C C . ASN A 1 95 ? -3.176 1.814 -11.859 1.00 93.19 95 ASN A C 1
ATOM 744 O O . ASN A 1 95 ? -2.897 1.006 -10.968 1.00 93.19 95 ASN A O 1
ATOM 748 N N . LYS A 1 96 ? -2.763 3.089 -11.812 1.00 92.06 96 LYS A N 1
ATOM 749 C CA . LYS A 1 96 ? -1.905 3.652 -10.752 1.00 92.06 96 LYS A CA 1
ATOM 750 C C . LYS A 1 96 ? -2.487 3.528 -9.338 1.00 92.06 96 LYS A C 1
ATOM 752 O O . LYS A 1 96 ? -1.735 3.504 -8.365 1.00 92.06 96 LYS A O 1
ATOM 757 N N . LEU A 1 97 ? -3.804 3.354 -9.194 1.00 92.19 97 LEU A N 1
ATOM 758 C CA . LEU A 1 97 ? -4.440 3.071 -7.904 1.00 92.19 97 LEU A CA 1
ATOM 759 C C . LEU A 1 97 ? -3.977 1.753 -7.268 1.00 92.19 97 LEU A C 1
ATOM 761 O O . LEU A 1 97 ? -4.142 1.588 -6.059 1.00 92.19 97 LEU A O 1
ATOM 765 N N . GLN A 1 98 ? -3.326 0.849 -8.012 1.00 93.12 98 GLN A N 1
ATOM 766 C CA . GLN A 1 98 ? -2.650 -0.297 -7.396 1.00 93.12 98 GLN A CA 1
ATOM 767 C C . GLN A 1 98 ? -1.539 0.108 -6.424 1.00 93.12 98 GLN A C 1
ATOM 769 O O . GLN A 1 98 ? -1.181 -0.710 -5.582 1.00 93.12 98 GLN A O 1
ATOM 774 N N . ALA A 1 99 ? -1.059 1.357 -6.438 1.00 92.38 99 ALA A N 1
ATOM 775 C CA . ALA A 1 99 ? -0.230 1.875 -5.354 1.00 92.38 99 ALA A CA 1
ATOM 776 C C . ALA A 1 99 ? -0.878 1.607 -3.979 1.00 92.38 99 ALA A C 1
ATOM 778 O O . ALA A 1 99 ? -0.207 1.124 -3.072 1.00 92.38 99 ALA A O 1
ATOM 779 N N . TYR A 1 100 ? -2.194 1.804 -3.852 1.00 92.00 100 TYR A N 1
ATOM 780 C CA . TYR A 1 100 ? -2.938 1.567 -2.610 1.00 92.00 100 TYR A CA 1
ATOM 781 C C . TYR A 1 100 ? -3.359 0.108 -2.413 1.00 92.00 100 TYR A C 1
ATOM 783 O O . TYR A 1 100 ? -3.485 -0.346 -1.279 1.00 92.00 100 TYR A O 1
ATOM 791 N N . TRP A 1 101 ? -3.590 -0.624 -3.503 1.00 92.12 101 TRP A N 1
ATOM 792 C CA . TRP A 1 101 ? -4.259 -1.933 -3.485 1.00 92.12 101 TRP A CA 1
ATOM 793 C C . TRP A 1 101 ? -3.386 -3.094 -3.975 1.00 92.12 101 TRP A C 1
ATOM 795 O O . TRP A 1 101 ? -3.900 -4.176 -4.264 1.00 92.12 101 TRP A O 1
ATOM 805 N N . GLY A 1 102 ? -2.076 -2.877 -4.097 1.00 92.38 102 GLY A N 1
ATOM 806 C CA . GLY A 1 102 ? -1.136 -3.858 -4.625 1.00 92.38 102 GLY A CA 1
ATOM 807 C C . GLY A 1 102 ? -1.150 -5.168 -3.836 1.00 92.38 102 GLY A C 1
ATOM 808 O O . GLY A 1 102 ? -1.276 -5.175 -2.611 1.00 92.38 102 GLY A O 1
ATOM 809 N N . MET A 1 103 ? -1.003 -6.292 -4.542 1.00 93.81 103 MET A N 1
ATOM 810 C CA . MET A 1 103 ? -1.039 -7.639 -3.951 1.00 93.81 103 MET A CA 1
ATOM 811 C C . MET A 1 103 ? 0.202 -8.472 -4.317 1.00 93.81 103 MET A C 1
ATOM 813 O O . MET A 1 103 ? 0.094 -9.476 -5.027 1.00 93.81 103 MET A O 1
ATOM 817 N N . PRO A 1 104 ? 1.407 -8.088 -3.850 1.00 93.81 104 PRO A N 1
ATOM 818 C CA . PRO A 1 104 ? 2.642 -8.796 -4.194 1.00 93.81 104 PRO A CA 1
ATOM 819 C C . PRO A 1 104 ? 2.717 -10.216 -3.621 1.00 93.81 104 PRO A C 1
ATOM 821 O O . PRO A 1 104 ? 3.411 -11.073 -4.169 1.00 93.81 104 PRO A O 1
ATOM 824 N N . ARG A 1 105 ? 2.010 -10.501 -2.520 1.00 92.38 105 ARG A N 1
ATOM 825 C CA . ARG A 1 105 ? 2.007 -11.817 -1.870 1.00 92.38 105 ARG A CA 1
ATOM 826 C C . ARG A 1 105 ? 0.745 -12.594 -2.219 1.00 92.38 105 ARG A C 1
ATOM 828 O O . ARG A 1 105 ? -0.369 -12.090 -2.102 1.00 92.38 105 ARG A O 1
ATOM 835 N N . ARG A 1 106 ? 0.901 -13.871 -2.571 1.00 93.88 106 ARG A N 1
ATOM 836 C CA . ARG A 1 106 ? -0.231 -14.773 -2.825 1.00 93.88 106 ARG A CA 1
ATOM 837 C C . ARG A 1 106 ? -0.679 -15.366 -1.501 1.00 93.88 106 ARG A C 1
ATOM 839 O O . ARG A 1 106 ? -0.035 -16.279 -0.988 1.00 93.88 106 ARG A O 1
ATOM 846 N N . ILE A 1 107 ? -1.758 -14.825 -0.949 1.00 93.31 107 ILE A N 1
ATOM 847 C CA . ILE A 1 107 ? -2.306 -15.234 0.344 1.00 93.31 107 ILE A CA 1
ATOM 848 C C . ILE A 1 107 ? -3.727 -15.742 0.124 1.00 93.31 107 ILE A C 1
ATOM 850 O O . ILE A 1 107 ? -4.535 -15.080 -0.525 1.00 93.31 107 ILE A O 1
ATOM 854 N N . ARG A 1 108 ? -4.036 -16.911 0.681 1.00 93.94 108 ARG A N 1
ATOM 855 C CA . ARG A 1 108 ? -5.404 -17.422 0.799 1.00 93.94 108 ARG A CA 1
ATOM 856 C C . ARG A 1 108 ? -5.734 -17.626 2.263 1.00 93.94 108 ARG A C 1
ATOM 858 O O . ARG A 1 108 ? -4.951 -18.225 2.992 1.00 93.94 108 ARG A O 1
ATOM 865 N N . ILE A 1 109 ? -6.892 -17.127 2.667 1.00 94.25 109 ILE A N 1
ATOM 866 C CA . ILE A 1 109 ? -7.425 -17.311 4.013 1.00 94.25 109 ILE A CA 1
ATOM 867 C C . ILE A 1 109 ? -8.367 -18.505 4.005 1.00 94.25 109 ILE A C 1
ATOM 869 O O . ILE A 1 109 ? -9.182 -18.645 3.091 1.00 94.25 109 ILE A O 1
ATOM 873 N N . ASP A 1 110 ? -8.263 -19.340 5.033 1.00 95.44 110 ASP A N 1
ATOM 874 C CA . ASP A 1 110 ? -9.248 -20.379 5.288 1.00 95.44 110 ASP A CA 1
ATOM 875 C C . ASP A 1 110 ? -10.420 -19.801 6.091 1.00 95.44 110 ASP A C 1
ATOM 877 O O . ASP A 1 110 ? -10.293 -19.489 7.273 1.00 95.44 110 ASP A O 1
ATOM 881 N N . PHE A 1 111 ? -11.564 -19.648 5.426 1.00 94.31 111 PHE A N 1
ATOM 882 C CA . PHE A 1 111 ? -12.821 -19.223 6.047 1.00 94.31 111 PHE A CA 1
ATOM 883 C C . PHE A 1 111 ? -13.698 -20.399 6.501 1.00 94.31 111 PHE A C 1
ATOM 885 O O . PHE A 1 111 ? -14.775 -20.172 7.040 1.00 94.31 111 PHE A O 1
ATOM 892 N N . LYS A 1 112 ? -13.283 -21.647 6.250 1.00 95.94 112 LYS A N 1
ATOM 893 C CA . LYS A 1 112 ? -14.035 -22.848 6.639 1.00 95.94 112 LYS A CA 1
ATOM 894 C C . LYS A 1 112 ? -13.668 -23.301 8.046 1.00 95.94 112 LYS A C 1
ATOM 896 O O . LYS A 1 112 ? -14.537 -23.742 8.789 1.00 95.94 112 LYS A O 1
ATOM 901 N N . THR A 1 113 ? -12.393 -23.189 8.406 1.00 95.38 113 THR A N 1
ATOM 902 C CA . THR A 1 113 ? -11.881 -23.612 9.713 1.00 95.38 113 THR A CA 1
ATOM 903 C C . THR A 1 113 ? -11.820 -22.420 10.667 1.00 95.38 113 THR A C 1
ATOM 905 O O . THR A 1 113 ? -10.765 -21.810 10.853 1.00 95.38 113 THR A O 1
ATOM 908 N N . THR A 1 114 ? -12.963 -22.061 11.253 1.00 96.69 114 THR A N 1
ATOM 909 C CA . THR A 1 114 ? -13.073 -20.946 12.207 1.00 96.69 114 THR A CA 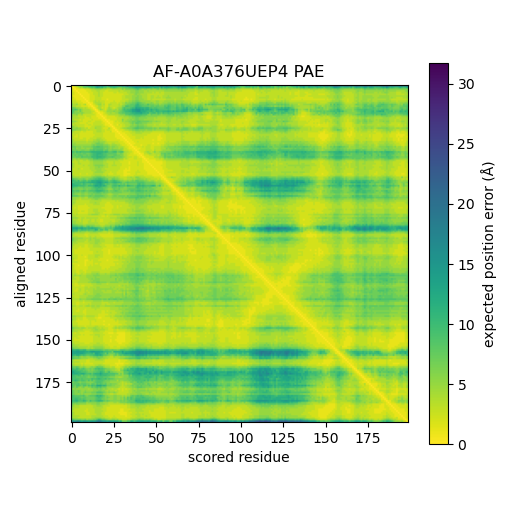1
ATOM 910 C C . THR A 1 114 ? -13.317 -21.421 13.634 1.00 96.69 114 THR A C 1
ATOM 912 O O . THR A 1 114 ? -13.853 -22.506 13.854 1.00 96.69 114 THR A O 1
ATOM 915 N N . SER A 1 115 ? -12.965 -20.591 14.615 1.00 96.50 115 SER A N 1
ATOM 916 C CA . SER A 1 115 ? -13.233 -20.843 16.036 1.00 96.50 115 SER A CA 1
ATOM 917 C C . SER A 1 115 ? -13.990 -19.691 16.698 1.00 96.50 115 SER A C 1
ATOM 919 O O . SER A 1 115 ? -13.936 -18.547 16.252 1.00 96.50 115 SER A O 1
ATOM 921 N N . ILE A 1 116 ? -14.697 -19.994 17.786 1.00 97.81 116 ILE A N 1
ATOM 922 C CA . ILE A 1 116 ? -15.346 -18.995 18.641 1.00 97.81 116 ILE A CA 1
ATOM 923 C C . ILE A 1 116 ? -14.361 -18.611 19.748 1.00 97.81 116 ILE A C 1
ATOM 925 O O . ILE A 1 116 ? -13.765 -19.487 20.374 1.00 97.81 116 ILE A O 1
ATOM 929 N N . GLY A 1 117 ? -14.200 -17.318 20.022 1.00 97.19 117 GLY A N 1
ATOM 930 C CA . GLY A 1 117 ? -13.309 -16.845 21.081 1.00 97.19 117 GLY A CA 1
ATOM 931 C C . GLY A 1 117 ? -13.015 -15.352 21.002 1.00 97.19 117 GLY A C 1
ATOM 932 O O . GLY A 1 117 ? -13.687 -14.604 20.294 1.00 97.19 117 GLY A O 1
ATOM 933 N N . ASN A 1 118 ? -11.967 -14.926 21.700 1.00 97.62 118 ASN A N 1
ATOM 934 C CA . ASN A 1 118 ? -11.465 -13.558 21.628 1.00 97.62 118 ASN A CA 1
ATOM 935 C C . ASN A 1 118 ? -10.358 -13.446 20.579 1.00 97.62 118 ASN A C 1
ATOM 937 O O . ASN A 1 118 ? -9.488 -14.305 20.490 1.00 97.62 118 ASN A O 1
ATOM 941 N N . CYS A 1 119 ? -10.374 -12.375 19.789 1.00 94.50 119 CYS A N 1
ATOM 942 C CA . CYS A 1 119 ? -9.314 -12.105 18.826 1.00 94.50 119 CYS A CA 1
ATOM 943 C C . CYS A 1 119 ? -7.993 -11.784 19.542 1.00 94.50 119 CYS A C 1
ATOM 945 O O . CYS A 1 119 ? -7.934 -10.813 20.293 1.00 94.50 119 CYS A O 1
ATOM 947 N N . ASP A 1 120 ? -6.915 -12.497 19.209 1.00 93.25 120 ASP A N 1
ATOM 948 C CA . ASP A 1 120 ? -5.583 -12.300 19.810 1.00 93.25 120 ASP A CA 1
ATOM 949 C C . ASP A 1 120 ? -4.982 -10.899 19.581 1.00 93.25 120 ASP A C 1
ATOM 951 O O . ASP A 1 120 ? -4.046 -10.498 20.264 1.00 93.25 120 ASP A O 1
ATOM 955 N N . ILE A 1 121 ? -5.508 -10.138 18.613 1.00 90.88 121 ILE A N 1
ATOM 956 C CA . ILE A 1 121 ? -5.005 -8.801 18.264 1.00 90.88 121 ILE A CA 1
ATOM 957 C C . ILE A 1 121 ? -5.784 -7.695 18.982 1.00 90.88 121 ILE A C 1
ATOM 959 O O . ILE A 1 121 ? -5.189 -6.743 19.475 1.00 90.88 121 ILE A O 1
ATOM 963 N N . CYS A 1 122 ? -7.120 -7.764 18.991 1.00 93.31 122 CYS A N 1
ATOM 964 C CA . CYS A 1 122 ? -7.963 -6.678 19.508 1.00 93.31 122 CYS A CA 1
ATOM 965 C C . CYS A 1 122 ? -8.775 -7.045 20.754 1.00 93.31 122 CYS A C 1
ATOM 967 O O . CYS A 1 122 ? -9.505 -6.194 21.258 1.00 93.31 122 CYS A O 1
ATOM 969 N N . GLY A 1 123 ? -8.708 -8.297 21.211 1.00 95.19 123 GLY A N 1
ATOM 970 C CA . GLY A 1 123 ? -9.405 -8.808 22.391 1.00 95.19 123 GLY A CA 1
ATOM 971 C C . GLY A 1 123 ? -10.923 -8.947 22.250 1.00 95.19 123 GLY A C 1
ATOM 972 O O . GLY A 1 123 ? -11.571 -9.419 23.177 1.00 95.19 123 GLY A O 1
ATOM 973 N N . ARG A 1 124 ? -11.519 -8.546 21.119 1.00 95.88 124 ARG A N 1
ATOM 974 C CA . ARG A 1 124 ? -12.975 -8.619 20.926 1.00 95.88 124 ARG A CA 1
ATOM 975 C C . ARG A 1 124 ? -13.423 -10.060 20.719 1.00 95.88 124 ARG A C 1
ATOM 977 O O . ARG A 1 124 ? -12.792 -10.792 19.954 1.00 95.88 124 ARG A O 1
ATOM 984 N N . GLN A 1 125 ? -14.551 -10.404 21.328 1.00 97.44 125 GLN A N 1
ATOM 985 C CA . GLN A 1 125 ? -15.243 -11.662 21.089 1.00 97.44 125 GLN A CA 1
ATOM 986 C C . GLN A 1 125 ? -15.707 -11.748 19.627 1.00 97.44 125 GLN A C 1
ATOM 988 O O . GLN A 1 125 ? -16.207 -10.775 19.058 1.00 97.44 125 GLN A O 1
ATOM 993 N N . SER A 1 126 ? -15.553 -12.924 19.032 1.00 96.00 126 SER A N 1
ATOM 994 C CA . SER A 1 126 ? -16.051 -13.277 17.708 1.00 96.00 126 SER A CA 1
ATOM 995 C C . SER A 1 126 ? -16.507 -14.735 17.701 1.00 96.00 126 SER A C 1
ATOM 997 O O . SER A 1 126 ? -16.012 -15.571 18.457 1.00 96.00 126 SER A O 1
ATOM 999 N N . ASP A 1 127 ? -17.478 -15.020 16.850 1.00 96.50 127 ASP A N 1
ATOM 1000 C CA . ASP A 1 127 ? -18.002 -16.345 16.532 1.00 96.50 127 ASP A CA 1
ATOM 1001 C C . ASP A 1 127 ? -17.260 -17.028 15.366 1.00 96.50 127 ASP A C 1
ATOM 1003 O O . ASP A 1 127 ? -17.434 -18.224 15.141 1.00 96.50 127 ASP A O 1
ATOM 1007 N N . ALA A 1 128 ? -16.414 -16.290 14.641 1.00 95.62 128 ALA A N 1
ATOM 1008 C CA . ALA A 1 128 ? -15.729 -16.759 13.440 1.00 95.62 128 ALA A CA 1
ATOM 1009 C C . ALA A 1 128 ? -14.286 -16.225 13.349 1.00 95.62 128 ALA A C 1
ATOM 1011 O O . ALA A 1 128 ? -13.915 -15.490 12.427 1.00 95.62 128 ALA A O 1
ATOM 1012 N N . LEU A 1 129 ? -13.442 -16.590 14.316 1.00 95.88 129 LEU A N 1
ATOM 1013 C CA . LEU A 1 129 ? -12.014 -16.282 14.287 1.00 95.88 129 LEU A CA 1
ATOM 1014 C C . LEU A 1 129 ? -11.304 -17.082 13.192 1.00 95.88 129 LEU A C 1
ATOM 1016 O O . LEU A 1 129 ? -11.462 -18.295 13.078 1.00 95.88 129 LEU A O 1
ATOM 1020 N N . LEU A 1 130 ? -10.480 -16.383 12.413 1.00 94.75 130 LEU A N 1
ATOM 1021 C CA . LEU A 1 130 ? -9.663 -16.957 11.346 1.00 94.75 130 LEU A CA 1
ATOM 1022 C C . LEU A 1 130 ? -8.290 -17.332 11.907 1.00 94.75 130 LEU A C 1
ATOM 1024 O O . LEU A 1 130 ? -7.545 -16.446 12.328 1.00 94.75 130 LEU A O 1
ATOM 1028 N N . GLY A 1 131 ? -7.958 -18.625 11.891 1.00 92.62 131 GLY A N 1
ATOM 1029 C CA . GLY A 1 131 ? -6.689 -19.142 12.422 1.00 92.62 131 GLY A CA 1
ATOM 1030 C C . GLY A 1 131 ? -5.687 -19.613 11.365 1.00 92.62 131 GLY A C 1
ATOM 1031 O O . GLY A 1 131 ? -4.513 -19.789 11.678 1.00 92.62 131 GLY A O 1
ATOM 1032 N N . LEU A 1 132 ? -6.124 -19.822 10.118 1.00 94.69 132 LEU A N 1
ATOM 1033 C CA . LEU A 1 132 ? -5.317 -20.474 9.085 1.00 94.69 132 LEU A CA 1
ATOM 1034 C C . LEU A 1 132 ? -5.225 -19.636 7.805 1.00 94.69 132 LEU A C 1
ATOM 1036 O O . LEU A 1 132 ? -6.200 -19.058 7.317 1.00 94.69 132 LEU A O 1
ATOM 1040 N N . MET A 1 133 ? -4.023 -19.611 7.230 1.00 94.31 133 MET A N 1
ATOM 1041 C CA . MET A 1 133 ? -3.760 -19.045 5.911 1.00 94.31 133 MET A CA 1
ATOM 1042 C C . MET A 1 133 ? -2.719 -19.877 5.166 1.00 94.31 133 MET A C 1
ATOM 1044 O O . MET A 1 133 ? -1.848 -20.502 5.769 1.00 94.31 133 MET A O 1
ATOM 1048 N N . SER A 1 134 ? -2.783 -19.851 3.841 1.00 94.62 134 SER A N 1
ATOM 1049 C CA . SER A 1 134 ? -1.776 -20.438 2.960 1.00 94.62 134 SER A CA 1
ATOM 1050 C C . SER A 1 134 ? -1.098 -19.348 2.146 1.00 94.62 134 SER A C 1
ATOM 1052 O O . SER A 1 134 ? -1.753 -18.430 1.646 1.00 94.62 134 SER A O 1
ATOM 1054 N N . LEU A 1 135 ? 0.219 -19.469 1.996 1.00 93.06 135 LEU A N 1
ATOM 1055 C CA . LEU A 1 135 ? 1.037 -18.555 1.212 1.00 93.06 135 LEU A CA 1
ATOM 1056 C C . LEU A 1 135 ? 1.693 -19.305 0.057 1.00 93.06 135 LEU A C 1
ATOM 1058 O O . LEU A 1 135 ? 2.077 -20.465 0.199 1.00 93.06 135 LEU A O 1
ATOM 1062 N N . LYS A 1 136 ? 1.851 -18.624 -1.078 1.00 93.75 136 LYS A N 1
ATOM 1063 C CA . LYS A 1 136 ? 2.666 -19.101 -2.198 1.00 93.75 136 LYS A CA 1
ATOM 1064 C C . LYS A 1 136 ? 3.607 -17.989 -2.663 1.00 93.75 136 LYS A C 1
ATOM 1066 O O . LYS A 1 136 ? 3.252 -16.810 -2.643 1.00 93.75 136 LYS A O 1
ATOM 1071 N N . ASN A 1 137 ? 4.814 -18.367 -3.064 1.00 92.25 137 ASN A N 1
ATOM 1072 C CA . ASN A 1 137 ? 5.784 -17.458 -3.666 1.00 92.25 137 ASN A CA 1
ATOM 1073 C C . ASN A 1 137 ? 5.412 -17.115 -5.123 1.00 92.25 137 ASN A C 1
ATOM 1075 O O . ASN A 1 137 ? 4.436 -17.630 -5.673 1.00 92.25 137 ASN A O 1
ATOM 1079 N N . TYR A 1 138 ? 6.184 -16.219 -5.734 1.00 93.38 138 TYR A N 1
ATOM 1080 C CA . TYR A 1 138 ? 6.024 -15.722 -7.102 1.00 93.38 138 TYR A CA 1
ATOM 1081 C C . TYR A 1 138 ? 4.664 -15.058 -7.354 1.00 93.38 138 TYR A C 1
ATOM 1083 O O . TYR A 1 138 ? 3.925 -15.424 -8.268 1.00 93.38 138 TYR A O 1
ATOM 1091 N N . GLY A 1 139 ? 4.300 -14.121 -6.472 1.00 93.94 139 GLY A N 1
ATOM 1092 C CA . GLY A 1 139 ? 3.162 -13.224 -6.683 1.00 93.94 139 GLY A CA 1
ATOM 1093 C C . GLY A 1 139 ? 3.483 -12.095 -7.659 1.00 93.94 139 GLY A C 1
ATOM 1094 O O . GLY A 1 139 ? 4.297 -12.266 -8.564 1.00 93.94 139 GLY A O 1
ATOM 1095 N N . VAL A 1 140 ? 2.836 -10.945 -7.484 1.00 93.81 140 VAL A N 1
ATOM 1096 C CA . VAL A 1 140 ? 3.046 -9.792 -8.364 1.00 93.81 140 VAL A CA 1
ATOM 1097 C C . VAL A 1 140 ? 4.371 -9.107 -8.026 1.00 93.81 140 VAL A C 1
ATOM 1099 O O . VAL A 1 140 ? 4.583 -8.675 -6.892 1.00 93.81 140 VAL A O 1
ATOM 1102 N N . GLN A 1 141 ? 5.260 -8.983 -9.011 1.00 93.50 141 GLN A N 1
ATOM 1103 C CA . GLN A 1 141 ? 6.523 -8.265 -8.864 1.00 93.50 141 GLN A CA 1
ATOM 1104 C C . GLN A 1 141 ? 6.378 -6.829 -9.377 1.00 93.50 141 GLN A C 1
ATOM 1106 O O . GLN A 1 141 ? 6.518 -6.573 -10.569 1.00 93.50 141 GLN A O 1
ATOM 1111 N N . TYR A 1 142 ? 6.107 -5.888 -8.477 1.00 92.88 142 TYR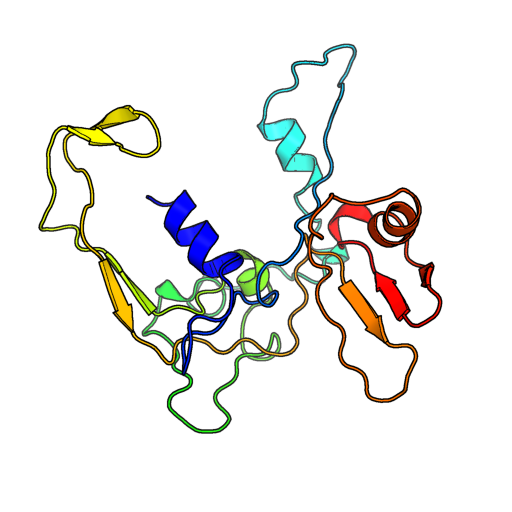 A N 1
ATOM 1112 C CA . TYR A 1 142 ? 6.000 -4.468 -8.815 1.00 92.88 142 TYR A CA 1
ATOM 1113 C C . TYR A 1 142 ? 7.382 -3.823 -8.983 1.00 92.88 142 TYR A C 1
ATOM 1115 O O . TYR A 1 142 ? 8.258 -4.007 -8.135 1.00 92.88 142 TYR A O 1
ATOM 1123 N N . VAL A 1 143 ? 7.575 -3.061 -10.062 1.00 90.75 143 VAL A N 1
ATOM 1124 C CA . VAL A 1 143 ? 8.844 -2.393 -10.400 1.00 90.75 143 VAL A CA 1
ATOM 1125 C C . VAL A 1 143 ? 8.586 -0.949 -10.839 1.00 90.75 143 VAL A C 1
ATOM 1127 O O . VAL A 1 143 ? 7.616 -0.688 -11.539 1.00 90.75 143 VAL A O 1
ATOM 1130 N N . MET A 1 144 ? 9.449 -0.020 -10.411 1.00 86.62 144 MET A N 1
ATOM 1131 C CA . MET A 1 144 ? 9.379 1.423 -10.714 1.00 86.62 144 MET A CA 1
ATOM 1132 C C . MET A 1 144 ? 8.107 2.149 -10.257 1.00 86.62 144 MET A C 1
ATOM 1134 O O . MET A 1 144 ? 7.671 3.115 -10.871 1.00 86.62 144 MET A O 1
ATOM 1138 N N . TRP A 1 145 ? 7.547 1.753 -9.114 1.00 91.69 145 TRP A N 1
ATOM 1139 C CA . TRP A 1 145 ? 6.354 2.395 -8.569 1.00 91.69 145 TRP A CA 1
ATOM 1140 C C . TRP A 1 145 ? 6.645 3.528 -7.586 1.00 91.69 145 TRP A C 1
ATOM 1142 O O . TRP A 1 145 ? 7.512 3.419 -6.713 1.00 91.69 145 TRP A O 1
ATOM 1152 N N . ARG A 1 146 ? 5.819 4.577 -7.652 1.00 90.38 146 ARG A N 1
ATOM 1153 C CA . ARG A 1 146 ? 5.744 5.644 -6.647 1.00 90.38 146 ARG A CA 1
ATOM 1154 C C . ARG A 1 146 ? 4.400 5.611 -5.941 1.00 90.38 146 ARG A C 1
ATOM 1156 O O . ARG A 1 146 ? 3.353 5.575 -6.573 1.00 90.38 146 ARG A O 1
ATOM 1163 N N . HIS A 1 147 ? 4.444 5.625 -4.617 1.00 93.12 147 HIS A N 1
ATOM 1164 C CA . HIS A 1 147 ? 3.264 5.623 -3.774 1.00 93.12 147 HIS A CA 1
ATOM 1165 C C . HIS A 1 147 ? 3.022 7.020 -3.189 1.00 93.12 147 HIS A C 1
ATOM 1167 O O . HIS A 1 147 ? 3.942 7.572 -2.578 1.00 93.12 147 HIS A O 1
ATOM 1173 N N . PRO A 1 148 ? 1.794 7.564 -3.261 1.00 93.00 148 PRO A N 1
ATOM 1174 C CA . PRO A 1 148 ? 1.518 8.950 -2.866 1.00 93.00 148 PRO A CA 1
ATOM 1175 C C . PRO A 1 148 ? 1.822 9.283 -1.403 1.00 93.00 148 PRO A C 1
ATOM 1177 O O . PRO A 1 148 ? 2.186 10.408 -1.084 1.00 93.00 148 PRO A O 1
ATOM 1180 N N . LEU A 1 149 ? 1.696 8.296 -0.511 1.00 94.25 149 LEU A N 1
ATOM 1181 C CA . LEU A 1 149 ? 1.926 8.435 0.937 1.00 94.25 149 LEU A CA 1
ATOM 1182 C C . LEU A 1 149 ? 3.352 8.081 1.394 1.00 94.25 149 LEU A C 1
ATOM 1184 O O . LEU A 1 149 ? 3.580 7.875 2.586 1.00 94.25 149 LEU A O 1
ATOM 1188 N N . THR A 1 150 ? 4.295 7.916 0.465 1.00 94.81 150 THR A N 1
ATOM 1189 C CA . THR A 1 150 ? 5.666 7.513 0.791 1.00 94.81 150 THR A CA 1
ATOM 1190 C C . THR A 1 150 ? 6.670 8.525 0.258 1.00 94.81 150 THR A C 1
ATOM 1192 O O . THR A 1 150 ? 6.605 8.876 -0.917 1.00 94.81 150 THR A O 1
ATOM 1195 N N . PRO A 1 151 ? 7.608 8.987 1.099 1.00 95.12 151 PRO A N 1
ATOM 1196 C CA . PRO A 1 151 ? 8.732 9.782 0.641 1.00 95.12 151 PRO A CA 1
ATOM 1197 C C . PRO A 1 151 ? 9.794 8.896 -0.018 1.00 95.12 151 PRO A C 1
ATOM 1199 O O . PRO A 1 151 ? 9.999 7.734 0.355 1.00 95.12 151 PRO A O 1
ATOM 1202 N N . TYR A 1 152 ? 10.494 9.467 -0.990 1.00 94.75 152 TYR A N 1
ATOM 1203 C CA . TYR A 1 152 ? 11.498 8.800 -1.810 1.00 94.75 152 TYR A CA 1
ATOM 1204 C C . TYR A 1 152 ? 12.801 9.599 -1.851 1.00 94.75 152 TYR A C 1
ATOM 1206 O O . TYR A 1 152 ? 12.833 10.801 -1.606 1.00 94.75 152 TYR A O 1
ATOM 1214 N N . ARG A 1 153 ? 13.890 8.919 -2.199 1.00 93.88 153 ARG A N 1
ATOM 1215 C CA . ARG A 1 153 ? 15.195 9.520 -2.480 1.00 93.88 153 ARG A CA 1
ATOM 1216 C C . ARG A 1 153 ? 15.619 9.150 -3.883 1.00 93.88 153 ARG A C 1
ATOM 1218 O O . ARG A 1 153 ? 15.539 7.979 -4.247 1.00 93.88 153 ARG A O 1
ATOM 1225 N N . LEU A 1 154 ? 16.089 10.131 -4.639 1.00 94.00 154 LEU A N 1
ATOM 1226 C CA . LEU A 1 154 ? 16.720 9.927 -5.936 1.00 94.00 154 LEU A CA 1
ATOM 1227 C C . LEU A 1 154 ? 18.226 10.179 -5.788 1.00 94.00 154 LEU A C 1
ATOM 1229 O O . LEU A 1 154 ? 18.599 11.297 -5.434 1.00 94.00 154 LEU A O 1
ATOM 1233 N N . PRO A 1 155 ? 19.100 9.185 -6.019 1.00 93.94 155 PRO A N 1
ATOM 1234 C CA . PRO A 1 155 ? 20.542 9.409 -6.008 1.00 93.94 155 PRO A CA 1
ATOM 1235 C C . PRO A 1 155 ? 20.962 10.501 -7.000 1.00 93.94 155 PRO A C 1
ATOM 1237 O O . PRO A 1 155 ? 20.502 10.515 -8.135 1.00 93.94 155 PRO A O 1
ATOM 1240 N N . LEU A 1 156 ? 21.889 11.377 -6.599 1.00 92.19 156 LEU A N 1
ATOM 1241 C CA . LEU A 1 156 ? 22.495 12.372 -7.501 1.00 92.19 156 LEU A CA 1
ATOM 1242 C C . LEU A 1 156 ? 23.484 11.741 -8.491 1.00 92.19 156 LEU A C 1
ATOM 1244 O O . LEU A 1 156 ? 23.862 12.359 -9.483 1.00 92.19 156 LEU A O 1
ATOM 1248 N N . LYS A 1 157 ? 23.939 10.516 -8.209 1.00 91.06 157 LYS A N 1
ATOM 1249 C CA . LYS A 1 157 ? 24.788 9.754 -9.121 1.00 91.06 157 LYS A CA 1
ATOM 1250 C C . LYS A 1 157 ? 23.955 9.280 -10.315 1.00 91.06 157 LYS A C 1
ATOM 1252 O O . LYS A 1 157 ? 22.885 8.706 -10.122 1.00 91.06 157 LYS A O 1
ATOM 1257 N N . GLU A 1 158 ? 24.487 9.457 -11.522 1.00 85.19 158 GLU A N 1
ATOM 1258 C CA . GLU A 1 158 ? 23.841 8.998 -12.756 1.00 85.19 158 GLU A CA 1
ATOM 1259 C C . GLU A 1 158 ? 23.501 7.500 -12.718 1.00 85.19 158 GLU A C 1
ATOM 1261 O O . GLU A 1 158 ? 24.277 6.675 -12.224 1.00 85.19 158 GLU A O 1
ATOM 1266 N N . GLY A 1 159 ? 22.320 7.164 -13.248 1.00 80.06 159 GLY A N 1
ATOM 1267 C CA . GLY A 1 159 ? 21.813 5.792 -13.346 1.00 80.06 159 GLY A CA 1
ATOM 1268 C C . GLY A 1 159 ? 21.255 5.202 -12.045 1.00 80.06 159 GLY A C 1
ATOM 1269 O O . GLY A 1 159 ? 20.979 4.007 -12.003 1.00 80.06 159 GLY A O 1
ATOM 1270 N N . GLY A 1 160 ? 21.115 5.995 -10.977 1.00 81.19 160 GLY A N 1
ATOM 1271 C CA . GLY A 1 160 ? 20.508 5.540 -9.727 1.00 81.19 160 GLY A CA 1
ATOM 1272 C C . GLY A 1 160 ? 18.979 5.565 -9.760 1.00 81.19 160 GLY A C 1
ATOM 1273 O O . GLY A 1 160 ? 18.383 6.624 -9.946 1.00 81.19 160 GLY A O 1
ATOM 1274 N N . ASP A 1 161 ? 18.346 4.423 -9.490 1.00 88.00 161 ASP A N 1
ATOM 1275 C CA . ASP A 1 161 ? 16.898 4.356 -9.288 1.00 88.00 161 ASP A CA 1
ATOM 1276 C C . ASP A 1 161 ? 16.487 5.037 -7.977 1.00 88.00 161 ASP A C 1
ATOM 1278 O O . ASP A 1 161 ? 17.200 4.995 -6.965 1.00 88.00 161 ASP A O 1
ATOM 1282 N N . PHE A 1 162 ? 15.301 5.647 -7.972 1.00 90.12 162 PHE A N 1
ATOM 1283 C CA . PHE A 1 162 ? 14.740 6.186 -6.740 1.00 90.12 162 PHE A CA 1
ATOM 1284 C C . PHE A 1 162 ? 14.315 5.049 -5.799 1.00 90.12 162 PHE A C 1
ATOM 1286 O O . PHE A 1 162 ? 13.868 3.986 -6.228 1.00 90.12 162 PHE A O 1
ATOM 1293 N N . TYR A 1 163 ? 14.412 5.279 -4.493 1.00 92.12 163 TYR A N 1
ATOM 1294 C CA . TYR A 1 163 ? 14.065 4.285 -3.478 1.00 92.12 163 TYR A CA 1
ATOM 1295 C C . TYR A 1 163 ? 13.271 4.911 -2.337 1.00 92.12 163 TYR A C 1
ATOM 1297 O O . TYR A 1 163 ? 13.424 6.091 -2.019 1.00 92.12 163 TYR A O 1
ATOM 1305 N N . SER A 1 164 ? 12.389 4.122 -1.722 1.00 93.75 164 SER A N 1
ATOM 1306 C CA . SER A 1 164 ? 11.577 4.569 -0.589 1.00 93.75 164 SER A CA 1
ATOM 1307 C C . SER A 1 164 ? 12.458 4.910 0.608 1.00 93.75 164 SER A C 1
ATOM 1309 O O . SER A 1 164 ? 13.360 4.135 0.957 1.00 93.75 164 SER A O 1
ATOM 1311 N N . VAL A 1 165 ? 12.143 5.994 1.311 1.00 93.31 165 VAL A N 1
ATOM 1312 C CA . VAL A 1 165 ? 12.721 6.245 2.633 1.00 93.31 165 VAL A CA 1
ATOM 1313 C C . VAL A 1 165 ? 12.237 5.162 3.598 1.00 93.31 165 VAL A C 1
ATOM 1315 O O . VAL A 1 165 ? 11.072 4.761 3.574 1.00 93.31 165 VAL A O 1
ATOM 1318 N N . LYS A 1 166 ? 13.142 4.674 4.448 1.00 90.62 166 LYS A N 1
ATOM 1319 C CA . LYS A 1 166 ? 12.861 3.650 5.461 1.00 90.62 166 LYS A CA 1
ATOM 1320 C C . LYS A 1 166 ? 13.024 4.242 6.860 1.00 90.62 166 LYS A C 1
ATOM 1322 O O . LYS A 1 166 ? 13.981 4.998 7.063 1.00 90.62 166 LYS A O 1
ATOM 1327 N N . PRO A 1 167 ? 12.159 3.882 7.825 1.00 85.69 167 PRO A N 1
ATOM 1328 C CA . PRO A 1 167 ? 12.376 4.240 9.220 1.00 85.69 167 PRO A CA 1
ATOM 1329 C C . PRO A 1 167 ? 13.703 3.646 9.712 1.00 85.69 167 PRO A C 1
ATOM 1331 O O . PRO A 1 167 ? 14.068 2.529 9.341 1.00 85.69 167 PRO A O 1
ATOM 1334 N N . GLN A 1 168 ? 14.434 4.405 10.527 1.00 81.81 168 GLN A N 1
ATOM 1335 C CA . GLN A 1 168 ? 15.702 3.973 11.114 1.00 81.81 168 GLN A CA 1
ATOM 1336 C C . GLN A 1 168 ? 15.492 3.520 12.567 1.00 81.81 168 GLN A C 1
ATOM 1338 O O . GLN A 1 168 ? 14.662 4.104 13.275 1.00 81.81 168 GLN A O 1
ATOM 1343 N N . PRO A 1 169 ? 16.248 2.517 13.050 1.00 78.00 169 PRO A N 1
ATOM 1344 C CA . PRO A 1 169 ? 16.354 2.251 14.480 1.00 78.00 169 PRO A CA 1
ATOM 1345 C C . PRO A 1 169 ? 16.814 3.525 15.208 1.00 78.00 169 PRO A C 1
ATOM 1347 O O . PRO A 1 169 ? 17.853 4.082 14.869 1.00 78.00 169 PRO A O 1
ATOM 1350 N N . GLY A 1 170 ? 16.028 4.006 16.175 1.00 78.50 170 GLY A N 1
ATOM 1351 C CA . GLY A 1 170 ? 16.270 5.287 16.859 1.00 78.50 170 GLY A CA 1
ATOM 1352 C C . GLY A 1 170 ? 15.421 6.463 16.359 1.00 78.50 170 GLY A C 1
ATOM 1353 O O . GLY A 1 170 ? 15.465 7.531 16.959 1.00 78.50 170 GLY A O 1
ATOM 1354 N N . GLY A 1 171 ? 14.598 6.257 15.327 1.00 82.94 171 GLY A N 1
ATOM 1355 C CA . GLY A 1 171 ? 13.664 7.263 14.825 1.00 82.94 171 GLY A CA 1
ATOM 1356 C C . GLY A 1 171 ? 14.282 8.219 13.804 1.00 82.94 171 GLY A C 1
ATOM 1357 O O . GLY A 1 171 ? 15.375 7.996 13.289 1.00 82.94 171 GLY A O 1
ATOM 1358 N N . LEU A 1 172 ? 13.526 9.263 13.471 1.00 82.44 172 LEU A N 1
ATOM 1359 C CA . LEU A 1 172 ? 13.938 10.322 12.551 1.00 82.44 172 LEU A CA 1
ATOM 1360 C C . LEU A 1 172 ? 14.550 11.472 13.353 1.00 82.44 172 LEU A C 1
ATOM 1362 O O . LEU A 1 172 ? 14.009 11.851 14.392 1.00 82.44 172 LEU A O 1
ATOM 1366 N N . ILE A 1 173 ? 15.654 12.041 12.869 1.00 84.25 173 ILE A N 1
ATOM 1367 C CA . ILE A 1 173 ? 16.268 13.229 13.477 1.00 84.25 173 ILE A CA 1
ATOM 1368 C C . ILE A 1 173 ? 15.926 14.486 12.676 1.00 84.25 173 ILE A C 1
ATOM 1370 O O . ILE A 1 173 ? 15.504 14.408 11.525 1.00 84.25 173 ILE A O 1
ATOM 1374 N N . TRP A 1 174 ? 16.172 15.666 13.255 1.00 79.69 174 TRP A N 1
ATOM 1375 C CA . TRP A 1 174 ? 15.910 16.963 12.610 1.00 79.69 174 TRP A CA 1
ATOM 1376 C C . TRP A 1 174 ? 16.457 17.065 11.177 1.00 79.69 174 TRP A C 1
ATOM 1378 O O . TRP A 1 174 ? 15.807 17.612 10.294 1.00 79.69 174 TRP A O 1
ATOM 1388 N N . ARG A 1 175 ? 17.633 16.483 10.917 1.00 79.06 175 ARG A N 1
ATOM 1389 C CA . ARG A 1 175 ? 18.241 16.479 9.579 1.00 79.06 175 ARG A CA 1
ATOM 1390 C C . ARG A 1 175 ? 17.403 15.728 8.538 1.00 79.06 175 ARG A C 1
ATOM 1392 O O . ARG A 1 175 ? 17.454 16.088 7.368 1.00 79.06 175 ARG A O 1
ATOM 1399 N N . ASP A 1 176 ? 16.668 14.699 8.945 1.00 82.56 176 ASP A N 1
ATOM 1400 C CA . ASP A 1 176 ? 15.804 13.935 8.043 1.00 82.56 176 ASP A CA 1
ATOM 1401 C C . ASP A 1 176 ? 14.498 14.682 7.745 1.00 82.56 176 ASP A C 1
ATOM 1403 O O . ASP A 1 176 ? 13.918 14.482 6.684 1.00 82.56 176 ASP A O 1
ATOM 1407 N N . TRP A 1 177 ? 14.057 15.561 8.654 1.00 85.62 177 TRP A N 1
ATOM 1408 C CA . TRP A 1 177 ? 12.765 16.247 8.582 1.00 85.62 177 TRP A CA 1
ATOM 1409 C C . TRP A 1 177 ? 12.579 17.046 7.292 1.00 85.62 177 TRP A C 1
ATOM 1411 O O . TRP A 1 177 ? 11.558 16.890 6.631 1.00 85.62 177 TRP A O 1
ATOM 1421 N N . LEU A 1 178 ? 13.575 17.848 6.898 1.00 83.44 178 LEU A N 1
ATOM 1422 C CA . LEU A 1 178 ? 13.478 18.704 5.708 1.00 83.44 178 LEU A CA 1
ATOM 1423 C C . LEU A 1 178 ? 13.169 17.896 4.439 1.00 83.44 178 LEU A C 1
ATOM 1425 O O . LEU A 1 178 ? 12.306 18.292 3.665 1.00 83.44 178 LEU A O 1
ATOM 1429 N N . GLY A 1 179 ? 13.787 16.722 4.274 1.00 85.19 179 GLY A N 1
ATOM 1430 C CA . GLY A 1 179 ? 13.533 15.845 3.125 1.00 85.19 179 GLY A CA 1
ATOM 1431 C C . GLY A 1 179 ? 12.178 15.125 3.149 1.00 85.19 179 GLY A C 1
ATOM 1432 O O . GLY A 1 179 ? 11.795 14.505 2.158 1.00 85.19 179 GLY A O 1
ATOM 1433 N N . LEU A 1 180 ? 11.454 15.181 4.273 1.00 90.19 180 LEU A N 1
ATOM 1434 C CA . LEU A 1 180 ? 10.116 14.604 4.430 1.00 90.19 180 LEU A CA 1
ATOM 1435 C C . LEU A 1 180 ? 8.995 15.619 4.209 1.00 90.19 180 LEU A C 1
ATOM 1437 O O . LEU A 1 180 ? 7.867 15.191 3.965 1.00 90.19 180 LEU A O 1
ATOM 1441 N N . ILE A 1 181 ? 9.294 16.920 4.280 1.00 91.06 181 ILE A N 1
ATOM 1442 C CA . ILE A 1 181 ? 8.305 17.995 4.121 1.00 91.06 181 ILE A CA 1
ATOM 1443 C C . ILE A 1 181 ? 8.482 18.807 2.837 1.00 91.06 181 ILE A C 1
ATOM 1445 O O . ILE A 1 181 ? 7.502 19.315 2.310 1.00 91.06 181 ILE A O 1
ATOM 1449 N N . GLU A 1 182 ? 9.698 18.902 2.297 1.00 90.56 182 GLU A N 1
ATOM 1450 C CA . GLU A 1 182 ? 9.992 19.732 1.130 1.00 90.56 182 GLU A CA 1
ATOM 1451 C C . GLU A 1 182 ? 10.907 18.992 0.149 1.00 90.56 182 GLU A C 1
ATOM 1453 O O . GLU A 1 182 ? 11.725 18.151 0.531 1.00 90.56 182 GLU A O 1
ATOM 1458 N N . VAL A 1 183 ? 10.761 19.295 -1.143 1.00 92.62 183 VAL A N 1
ATOM 1459 C CA . VAL A 1 183 ? 11.728 18.846 -2.149 1.00 92.62 183 VAL A CA 1
ATOM 1460 C C . VAL A 1 183 ? 13.045 19.569 -1.903 1.00 92.62 183 VAL A C 1
ATOM 1462 O O . VAL A 1 183 ? 13.106 20.793 -1.931 1.00 92.62 183 VAL A O 1
ATOM 1465 N N . GLY A 1 184 ? 14.118 18.813 -1.713 1.00 89.94 184 GLY A N 1
ATOM 1466 C CA . GLY A 1 184 ? 15.425 19.391 -1.434 1.00 89.94 184 GLY A CA 1
ATOM 1467 C C . GLY A 1 184 ? 16.558 18.473 -1.848 1.00 89.94 184 GLY A C 1
ATOM 1468 O O . GLY A 1 184 ? 16.342 17.364 -2.330 1.00 89.94 184 GLY A O 1
ATOM 1469 N N . ASN A 1 185 ? 17.788 18.929 -1.644 1.00 91.00 185 ASN A N 1
ATOM 1470 C CA . ASN A 1 185 ? 18.973 18.120 -1.896 1.00 91.00 185 ASN A CA 1
ATOM 1471 C C . ASN A 1 185 ? 19.692 17.830 -0.580 1.00 91.00 185 ASN A C 1
ATOM 1473 O O . ASN A 1 185 ? 20.032 18.738 0.177 1.00 91.00 185 ASN A O 1
ATOM 1477 N N . SER A 1 186 ? 19.949 16.551 -0.327 1.00 87.56 186 SER A N 1
ATOM 1478 C CA . SER A 1 186 ? 20.939 16.106 0.644 1.00 87.56 186 SER A CA 1
ATOM 1479 C C . SER A 1 186 ? 22.278 15.861 -0.054 1.00 87.56 186 SER A C 1
ATOM 1481 O O . SER A 1 186 ? 22.408 15.999 -1.269 1.00 87.56 186 SER A O 1
ATOM 1483 N N . LYS A 1 187 ? 23.308 15.480 0.713 1.00 86.81 187 LYS A N 1
ATOM 1484 C CA . LYS A 1 187 ? 24.679 15.311 0.199 1.00 86.81 187 LYS A CA 1
ATOM 1485 C C . LYS A 1 187 ? 24.769 14.409 -1.043 1.00 86.81 187 LYS A C 1
ATOM 1487 O O . LYS A 1 187 ? 25.605 14.658 -1.901 1.00 86.81 187 LYS A O 1
ATOM 1492 N N . ASN A 1 188 ? 23.937 13.367 -1.113 1.00 89.94 188 ASN A N 1
ATOM 1493 C CA . ASN A 1 188 ? 24.008 12.339 -2.156 1.00 89.94 188 ASN A CA 1
ATOM 1494 C C . ASN A 1 188 ? 22.682 12.116 -2.895 1.00 89.94 188 ASN A C 1
ATOM 1496 O O . ASN A 1 188 ? 22.660 11.312 -3.826 1.00 89.94 188 ASN A O 1
ATOM 1500 N N . ASN A 1 189 ? 21.584 12.750 -2.473 1.00 93.25 189 ASN A N 1
ATOM 1501 C CA . ASN A 1 189 ? 20.260 12.482 -3.027 1.00 93.25 189 ASN A CA 1
ATOM 1502 C C . ASN A 1 189 ? 19.456 13.772 -3.193 1.00 93.25 189 ASN A C 1
ATOM 1504 O O . ASN A 1 189 ? 19.578 14.691 -2.388 1.00 93.25 189 ASN A O 1
ATOM 1508 N N . THR A 1 190 ? 18.551 13.778 -4.161 1.00 93.94 190 THR A N 1
ATOM 1509 C CA . THR A 1 190 ? 17.355 14.614 -4.112 1.00 93.94 190 THR A CA 1
ATOM 1510 C C . THR A 1 190 ? 16.327 13.927 -3.213 1.00 93.94 190 THR A C 1
ATOM 1512 O O . THR A 1 190 ? 15.960 12.768 -3.431 1.00 93.94 190 THR A O 1
ATOM 1515 N N . GLU A 1 191 ? 15.896 14.629 -2.173 1.00 94.56 191 GLU A N 1
ATOM 1516 C CA . GLU A 1 191 ? 14.855 14.204 -1.245 1.00 94.56 191 GLU A CA 1
ATOM 1517 C C . GLU A 1 191 ? 13.486 14.582 -1.824 1.00 94.56 191 GLU A C 1
ATOM 1519 O O . GLU A 1 191 ? 13.271 15.705 -2.289 1.00 94.56 191 GLU A O 1
ATOM 1524 N N . LEU A 1 192 ? 12.565 13.623 -1.831 1.00 94.38 192 LEU A N 1
ATOM 1525 C CA . LEU A 1 192 ? 11.227 13.773 -2.381 1.00 94.38 192 LEU A CA 1
ATOM 1526 C C . LEU A 1 192 ? 10.222 13.435 -1.276 1.00 94.38 192 LEU A C 1
ATOM 1528 O O . LEU A 1 192 ? 10.046 12.249 -0.975 1.00 94.38 192 LEU A O 1
ATOM 1532 N N . PRO A 1 193 ? 9.534 14.425 -0.684 1.00 95.19 193 PRO A N 1
ATOM 1533 C CA . PRO A 1 193 ? 8.489 14.143 0.284 1.00 95.19 193 PRO A CA 1
ATOM 1534 C C . PRO A 1 193 ? 7.348 13.385 -0.401 1.00 95.19 193 PRO A C 1
ATOM 1536 O O . PRO A 1 193 ? 7.210 13.408 -1.633 1.00 95.19 193 PRO A O 1
ATOM 1539 N N . ALA A 1 194 ? 6.533 12.698 0.398 1.00 94.56 194 ALA A N 1
ATOM 1540 C CA . ALA A 1 194 ? 5.333 12.052 -0.114 1.00 94.56 194 ALA A CA 1
ATOM 1541 C C . ALA A 1 194 ? 4.453 13.080 -0.833 1.00 94.56 194 ALA A C 1
ATOM 1543 O O . ALA A 1 194 ? 4.370 14.229 -0.404 1.00 94.56 194 ALA A O 1
ATOM 1544 N N . GLN A 1 195 ? 3.793 12.671 -1.917 1.00 92.69 195 GLN A N 1
ATOM 1545 C CA . GLN A 1 195 ? 2.951 13.573 -2.709 1.00 92.69 195 GLN A CA 1
ATOM 1546 C C . GLN A 1 195 ? 1.889 14.258 -1.843 1.00 92.69 195 GLN A C 1
ATOM 1548 O O . GLN A 1 195 ? 1.671 15.449 -2.001 1.00 92.69 195 GLN A O 1
ATOM 1553 N N . VAL A 1 196 ? 1.328 13.536 -0.869 1.00 92.88 196 VAL A N 1
ATOM 1554 C CA . VAL A 1 196 ? 0.329 14.068 0.072 1.00 92.88 196 VAL A CA 1
ATOM 1555 C C . VAL A 1 196 ? 0.817 15.219 0.937 1.00 92.88 196 VAL A C 1
ATOM 1557 O O . VAL A 1 196 ? 0.008 16.015 1.379 1.00 92.88 196 VAL A O 1
ATOM 1560 N N . VAL A 1 197 ? 2.125 15.328 1.168 1.00 92.75 197 VAL A N 1
ATOM 1561 C CA . VAL A 1 197 ? 2.717 16.397 1.985 1.00 92.75 197 VAL A CA 1
ATOM 1562 C C . VAL A 1 197 ? 3.037 17.638 1.145 1.00 92.75 197 VAL A C 1
ATOM 1564 O O . VAL A 1 197 ? 3.236 18.710 1.699 1.00 92.75 197 VAL A O 1
ATOM 1567 N N . LYS A 1 198 ? 3.094 17.508 -0.188 1.00 86.06 198 LYS A N 1
ATOM 1568 C CA . LYS A 1 198 ? 3.417 18.619 -1.098 1.00 86.06 198 LYS A CA 1
ATOM 1569 C C . LYS A 1 198 ? 2.235 19.549 -1.387 1.00 86.06 198 LYS A C 1
ATOM 1571 O O . LYS A 1 198 ? 2.457 20.563 -2.044 1.00 86.06 198 LYS A O 1
ATOM 1576 N N . LEU A 1 199 ? 1.026 19.151 -0.992 1.00 69.06 199 LEU A N 1
ATOM 1577 C CA . LEU A 1 199 ? -0.215 19.874 -1.263 1.00 69.06 199 LEU A CA 1
ATOM 1578 C C . LEU A 1 199 ? -0.418 21.055 -0.315 1.00 69.06 199 LEU A C 1
ATOM 1580 O O . LEU A 1 199 ? -0.136 20.892 0.894 1.00 69.06 199 LEU A O 1
#

InterPro domains:
  IPR013381 CRISPR-associated protein Cse1 [PF09481] (4-198)
  IPR013381 CRISPR-associated protein Cse1 [TIGR02547] (3-198)

Nearest PDB structures (foldseek):
  4u7u-assembly3_M  TM=8.084E-01  e=3.536E-09  Escherichia coli K-12
  4u7u-assembly2_A  TM=8.273E-01  e=1.944E-08  Escherichia coli K-12
  5cd4-assembly2_U  TM=7.816E-01  e=2.881E-08  Escherichia coli K-12
  4qyz-assembly1_A  TM=8.176E-01  e=2.199E-07  Escherichia coli K-12
  9jxs-assembly1_C  TM=6.732E-01  e=4.676E-03  Candidatus Cloacimonetes bacterium ADurb.Bin088

Secondary structure (DSSP, 8-state):
-HHHHHHHHHH----STT---BTTBSS----------BTTBSS--HHHHHHTT---HHHHT-PPPSS-STTT-GGGSSPP-TTSTT-EE-TTTS-TTHHHH---SEEEE-SSSEEEEE-TTT--EEEEEE--EEEES---EE-S---TT--EEEESSTTPPPEE--PPTT---HHHHHHHHS-EE-SSEEEE--GGG--

Mean predicted aligned error: 5.11 Å

Solvent-accessible surface area (backbone atoms only — not comparable to full-atom values): 11613 Å² total; per-residue (Å²): 109,73,68,59,55,52,45,53,23,50,39,29,49,66,70,58,89,46,28,48,25,8,59,52,38,55,45,45,39,77,61,77,60,79,64,65,64,56,95,93,34,61,86,59,59,66,68,64,35,51,51,62,60,60,72,56,46,84,83,62,76,40,76,82,70,95,64,91,45,45,49,40,40,51,82,74,46,83,75,62,52,36,80,49,91,88,44,61,45,43,61,89,81,37,41,59,59,25,63,82,49,44,58,14,56,41,72,47,75,42,83,83,65,54,44,70,46,59,39,94,84,78,64,49,75,41,77,67,42,73,80,48,72,51,77,50,61,33,16,34,39,59,48,93,62,79,43,55,43,31,29,34,35,33,44,69,53,89,92,48,73,68,44,53,42,57,78,47,96,91,56,84,54,78,83,56,46,57,34,52,58,36,77,43,75,57,100,60,24,39,26,31,30,14,57,58,57,72,110